Protein AF-A0A5R9CPU1-F1 (afdb_monomer_lite)

pLDDT: mean 74.85, std 15.4, range [32.94, 92.56]

Radius of gyration: 18.37 Å; chains: 1; bounding box: 45×43×44 Å

Foldseek 3Di:
DPPPVVLVLLVLLLLLLVQQQLQFQNLDPVSLVVSQVVCVLVVHHSVNNLVVCQCCACVHVNQFPWHWDQDVVPGIDTPGRPDRGGGDPNNVVSSVVSVVVVVVVVVVCVVPDDDDDDPQPLVVLLVLQLVCLVVDPDPVLNSLSVVQSSLLVSLSSDPDQDDPCSCVVCVVSCVVCVVSRVVSCVVSVVVSVCCVVDPDPDDD

Organism: NCBI:txid390842

Sequence (204 aa):
MGCSQLNSQNKKREFILSYLETQLNQVNLKTIRQLIEFGKNNDYSAPEILHELLKMDQKHEAILTVTLDVDFVDGVNLFNNHADRWLTPKGSKFLQALKVQESKSIHADLGQRTQHSSDTAYDGYLTQLIACKCKMQTETDKVTLQEFTIDLRHLLTDNKKLEEGALNKFEPFMERNYRDLSTPMTPILVELARRFLFKMTYDA

Secondary structure (DSSP, 8-state):
--HHHHHHHHHHHHHHHHHHHH-TT--SHHHHHHHHHHHHTTT--HHHHHHHHHHHSTTTT--BSS-EEEETTTEEEES----S-SB-HHHHHHHHHHHHHHHHHHHHHTT-----S---TTHHHHHHHHHGGGG-SSHHHHHHHHHHHHHHHHHHH--SPPPTTTTGGGHHHHHHHHHHHHHHHHHHHHHHHHHHHS------

Structure (mmCIF, N/CA/C/O backbone):
data_AF-A0A5R9CPU1-F1
#
_entry.id   AF-A0A5R9CPU1-F1
#
loop_
_atom_site.group_PDB
_atom_site.id
_atom_site.type_symbol
_atom_site.label_atom_id
_atom_site.label_alt_id
_atom_site.label_comp_id
_atom_site.label_asym_id
_atom_site.label_entity_id
_atom_site.label_seq_id
_atom_site.pdbx_PDB_ins_code
_atom_site.Cartn_x
_atom_site.Cartn_y
_atom_site.Cartn_z
_atom_site.occupancy
_atom_site.B_iso_or_equiv
_atom_site.auth_seq_id
_atom_site.auth_comp_id
_atom_site.auth_asym_id
_atom_site.auth_atom_id
_atom_site.pdbx_PDB_model_num
ATOM 1 N N . MET A 1 1 ? -19.108 8.339 -22.181 1.00 34.78 1 MET A N 1
ATOM 2 C CA . MET A 1 1 ? -18.896 7.223 -21.228 1.00 34.78 1 MET A CA 1
ATOM 3 C C . MET A 1 1 ? -17.408 6.995 -20.880 1.00 34.78 1 MET A C 1
ATOM 5 O O . MET A 1 1 ? -17.053 5.889 -20.513 1.00 34.78 1 MET A O 1
ATOM 9 N N . GLY A 1 2 ? -16.523 8.009 -20.945 1.00 32.94 2 GLY A N 1
ATOM 10 C CA . GLY A 1 2 ? -15.061 7.806 -20.828 1.00 32.94 2 GLY A CA 1
ATOM 11 C C . GLY A 1 2 ? -14.395 8.220 -19.504 1.00 32.94 2 GLY A C 1
ATOM 12 O O . GLY A 1 2 ? -13.227 7.912 -19.303 1.00 32.94 2 GLY A O 1
ATOM 13 N N . CYS A 1 3 ? -15.095 8.909 -18.595 1.00 33.84 3 CYS A N 1
ATOM 14 C CA . CYS A 1 3 ? -14.470 9.481 -17.389 1.00 33.84 3 CYS A CA 1
ATOM 15 C C . CYS A 1 3 ? -14.398 8.511 -16.195 1.00 33.84 3 CYS A C 1
ATOM 17 O O . CYS A 1 3 ? -13.462 8.585 -15.406 1.00 33.84 3 CYS A O 1
ATOM 19 N N . SER A 1 4 ? -15.345 7.578 -16.068 1.00 40.84 4 SER A N 1
ATOM 20 C CA . SER A 1 4 ? -15.421 6.633 -14.942 1.00 40.84 4 SER A CA 1
ATOM 21 C C . SER A 1 4 ? -14.382 5.508 -15.026 1.00 40.84 4 SER A C 1
ATOM 23 O O . SER A 1 4 ? -13.780 5.144 -14.018 1.00 40.84 4 SER A O 1
ATOM 25 N N . GLN A 1 5 ? -14.108 4.998 -16.230 1.00 44.44 5 GLN A N 1
ATOM 26 C CA . GLN A 1 5 ? -13.106 3.946 -16.451 1.00 44.44 5 GLN A CA 1
ATOM 27 C C . GLN A 1 5 ? -11.672 4.451 -16.250 1.00 44.44 5 GLN A C 1
ATOM 29 O O . GLN A 1 5 ? -10.853 3.744 -15.667 1.00 44.44 5 GLN A O 1
ATOM 34 N N . LEU A 1 6 ? -11.385 5.689 -16.671 1.00 53.16 6 LEU A N 1
ATOM 35 C CA . LEU A 1 6 ? -10.073 6.314 -16.483 1.00 53.16 6 LEU A CA 1
ATOM 36 C C . LEU A 1 6 ? -9.767 6.531 -14.992 1.00 53.16 6 LEU A C 1
ATOM 38 O O . LEU A 1 6 ? -8.644 6.316 -14.547 1.00 53.16 6 LEU A O 1
ATOM 42 N N . ASN A 1 7 ? -10.787 6.906 -14.211 1.00 60.47 7 ASN A N 1
ATOM 43 C CA . ASN A 1 7 ? -10.653 7.114 -12.771 1.00 60.47 7 ASN A CA 1
ATOM 44 C C . ASN A 1 7 ? -10.412 5.786 -12.028 1.00 60.47 7 ASN A C 1
ATOM 46 O O . ASN A 1 7 ? -9.517 5.693 -11.195 1.00 60.47 7 ASN A O 1
ATOM 50 N N . SER A 1 8 ? -11.138 4.723 -12.393 1.00 64.12 8 SER A N 1
ATOM 51 C CA . SER A 1 8 ? -10.938 3.379 -11.827 1.00 64.12 8 SER A CA 1
ATOM 52 C C . SER A 1 8 ? -9.555 2.792 -12.160 1.00 64.12 8 SER A C 1
ATOM 54 O O . SER A 1 8 ? -8.895 2.222 -11.291 1.00 64.12 8 SER A O 1
ATOM 56 N N . GLN A 1 9 ? -9.062 2.989 -13.389 1.00 74.75 9 GLN A N 1
ATOM 57 C CA . GLN A 1 9 ? -7.708 2.569 -13.775 1.00 74.75 9 GLN A CA 1
ATOM 58 C C . GLN A 1 9 ? -6.621 3.346 -13.026 1.00 74.75 9 GLN A C 1
ATOM 60 O O . GLN A 1 9 ? -5.658 2.745 -12.553 1.00 74.75 9 GLN A O 1
ATOM 65 N N . ASN A 1 10 ? -6.787 4.661 -12.870 1.00 79.75 10 ASN A N 1
ATOM 66 C CA . ASN A 1 10 ? -5.844 5.492 -12.127 1.00 79.75 10 ASN A CA 1
ATOM 67 C C . ASN A 1 10 ? -5.797 5.123 -10.641 1.00 79.75 10 ASN A C 1
ATOM 69 O O . ASN A 1 10 ? -4.701 4.977 -10.110 1.00 79.75 10 ASN A O 1
ATOM 73 N N . LYS A 1 11 ? -6.948 4.861 -10.005 1.00 77.12 11 LYS A N 1
ATOM 74 C CA . LYS A 1 11 ? -7.018 4.370 -8.617 1.00 77.12 11 LYS A CA 1
ATOM 75 C C . LYS A 1 11 ? -6.308 3.023 -8.439 1.00 77.12 11 LYS A C 1
ATOM 77 O O . LYS A 1 11 ? -5.559 2.835 -7.483 1.00 77.12 11 LYS A O 1
ATOM 82 N N . LYS A 1 12 ? -6.471 2.093 -9.387 1.00 84.12 12 LYS A N 1
ATOM 83 C CA . LYS A 1 12 ? -5.771 0.794 -9.376 1.00 84.12 12 LYS A CA 1
ATOM 84 C C . LYS A 1 12 ? -4.257 0.956 -9.535 1.00 84.12 12 LYS A C 1
ATOM 86 O O . LYS A 1 12 ? -3.489 0.343 -8.795 1.00 84.12 12 LYS A O 1
ATOM 91 N N . ARG A 1 13 ? -3.814 1.801 -10.471 1.00 87.94 13 ARG A N 1
ATOM 92 C CA . ARG A 1 13 ? -2.389 2.117 -10.662 1.00 87.94 13 ARG A CA 1
ATOM 93 C C . ARG A 1 13 ? -1.801 2.798 -9.432 1.00 87.94 13 ARG A C 1
ATOM 95 O O . ARG A 1 13 ? -0.714 2.434 -9.006 1.00 87.94 13 ARG A O 1
ATO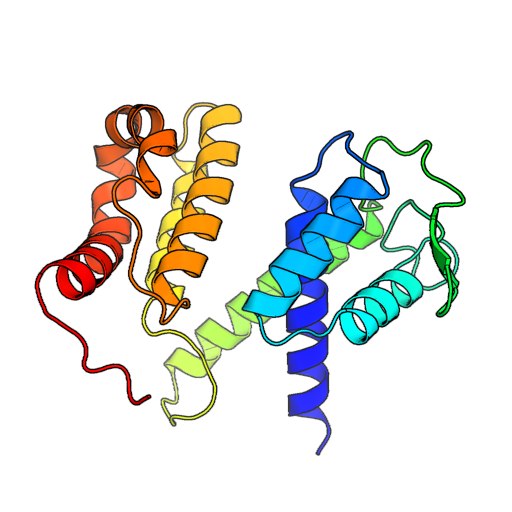M 102 N N . GLU A 1 14 ? -2.526 3.729 -8.827 1.00 82.31 14 GLU A N 1
ATOM 103 C CA . GLU A 1 14 ? -2.120 4.387 -7.589 1.00 82.31 14 GLU A CA 1
ATOM 104 C C . GLU A 1 14 ? -1.982 3.401 -6.426 1.00 82.31 14 GLU A C 1
ATOM 106 O O . GLU A 1 14 ? -0.978 3.451 -5.716 1.00 82.31 14 GLU A O 1
ATOM 111 N N . PHE A 1 15 ? -2.929 2.471 -6.269 1.00 85.06 15 PHE A N 1
ATOM 112 C CA . PHE A 1 15 ? -2.848 1.389 -5.286 1.00 85.06 15 PHE A CA 1
ATOM 113 C C . PHE A 1 15 ? -1.583 0.542 -5.485 1.00 85.06 15 PHE A C 1
ATOM 115 O O . PHE A 1 15 ? -0.781 0.400 -4.560 1.00 85.06 15 PHE A O 1
ATOM 122 N N . ILE A 1 16 ? -1.367 0.041 -6.707 1.00 86.69 16 ILE A N 1
ATOM 123 C CA . ILE A 1 16 ? -0.208 -0.794 -7.052 1.00 86.69 16 ILE A CA 1
ATOM 124 C C . ILE A 1 16 ? 1.097 -0.044 -6.772 1.00 86.69 16 ILE A C 1
ATOM 126 O O . ILE A 1 16 ? 1.976 -0.552 -6.078 1.00 86.69 16 ILE A O 1
ATOM 130 N N . LEU A 1 17 ? 1.228 1.176 -7.289 1.00 86.75 17 LEU A N 1
ATOM 131 C CA . LEU A 1 17 ? 2.458 1.952 -7.180 1.00 86.75 17 LEU A CA 1
ATOM 132 C C . LEU A 1 17 ? 2.717 2.424 -5.747 1.00 86.75 17 LEU A C 1
ATOM 134 O O . LEU A 1 17 ? 3.870 2.419 -5.325 1.00 86.75 17 LEU A O 1
ATOM 138 N N . SER A 1 18 ? 1.677 2.769 -4.981 1.00 80.19 18 SER A N 1
ATOM 139 C CA . SER A 1 18 ? 1.811 3.111 -3.560 1.00 80.19 18 SER A CA 1
ATOM 140 C C . SER A 1 18 ? 2.294 1.922 -2.746 1.00 80.19 18 SER A C 1
ATOM 142 O O . SER A 1 18 ? 3.182 2.086 -1.916 1.00 80.19 18 SER A O 1
ATOM 144 N N . TYR A 1 19 ? 1.764 0.724 -3.005 1.00 84.06 19 TYR A N 1
ATOM 145 C CA . TYR A 1 19 ? 2.244 -0.486 -2.348 1.00 84.06 19 TYR A CA 1
ATOM 146 C C . TYR A 1 19 ? 3.715 -0.741 -2.691 1.00 84.06 19 TYR A C 1
ATOM 148 O O . TYR A 1 19 ? 4.544 -0.856 -1.794 1.00 84.06 19 TYR A O 1
ATOM 156 N N . LEU A 1 20 ? 4.076 -0.741 -3.976 1.00 85.12 20 LEU A N 1
ATOM 157 C CA . LEU A 1 20 ? 5.448 -1.004 -4.419 1.00 85.12 20 LEU A CA 1
ATOM 158 C C . LEU A 1 20 ? 6.463 0.055 -3.948 1.00 85.12 20 LEU A C 1
ATOM 160 O O . LEU A 1 20 ? 7.622 -0.282 -3.706 1.00 85.12 20 LEU A O 1
ATOM 164 N N . GLU A 1 21 ? 6.042 1.312 -3.768 1.00 86.12 21 GLU A N 1
ATOM 165 C CA . GLU A 1 21 ? 6.866 2.388 -3.192 1.00 86.12 21 GLU A CA 1
ATOM 166 C C . GLU A 1 21 ? 7.339 2.060 -1.769 1.00 86.12 21 GLU A C 1
ATOM 168 O O . GLU A 1 21 ? 8.457 2.415 -1.400 1.00 86.12 21 GLU A O 1
ATOM 173 N N . THR A 1 22 ? 6.529 1.338 -0.987 1.00 77.12 22 THR A N 1
ATOM 174 C CA . THR A 1 22 ? 6.879 0.950 0.393 1.00 77.12 22 THR A CA 1
ATOM 175 C C . THR A 1 22 ? 7.880 -0.206 0.476 1.00 77.12 22 THR A C 1
ATOM 177 O O . THR A 1 22 ? 8.479 -0.430 1.525 1.00 77.12 22 THR A O 1
ATOM 180 N N . GLN A 1 23 ? 8.107 -0.938 -0.618 1.00 81.06 23 GLN A N 1
ATOM 181 C CA . GLN A 1 23 ? 8.855 -2.200 -0.619 1.00 81.06 23 GLN A CA 1
ATOM 182 C C . GLN A 1 23 ? 10.313 -1.986 -1.054 1.00 81.06 23 GLN A C 1
ATOM 184 O O . GLN A 1 23 ? 10.772 -2.500 -2.079 1.00 81.06 23 GLN A O 1
ATOM 189 N N . LEU A 1 24 ? 11.046 -1.187 -0.272 1.00 75.12 24 LEU A N 1
ATOM 190 C CA . LEU A 1 24 ? 12.456 -0.866 -0.522 1.00 75.12 24 LEU A CA 1
ATOM 191 C C . LEU A 1 24 ? 13.329 -2.126 -0.471 1.00 75.12 24 LEU A C 1
ATOM 193 O O . LEU A 1 24 ? 13.207 -2.936 0.446 1.00 75.12 24 LEU A O 1
ATOM 197 N N . ASN A 1 25 ? 14.235 -2.285 -1.438 1.00 76.56 25 ASN A N 1
ATOM 198 C CA . ASN A 1 25 ? 15.136 -3.436 -1.587 1.00 76.56 25 ASN A CA 1
ATOM 199 C C . ASN A 1 25 ? 14.433 -4.799 -1.735 1.00 76.56 25 ASN A C 1
ATOM 201 O O . ASN A 1 25 ? 15.086 -5.842 -1.700 1.00 76.56 25 ASN A O 1
ATOM 205 N N . GLN A 1 26 ? 13.111 -4.818 -1.918 1.00 80.19 26 GLN A N 1
ATOM 206 C CA . GLN A 1 26 ? 12.317 -6.037 -2.056 1.00 80.19 26 GLN A CA 1
ATOM 207 C C . GLN A 1 26 ? 11.743 -6.155 -3.468 1.00 80.19 26 GLN A C 1
ATOM 209 O O . GLN A 1 26 ? 10.544 -6.335 -3.666 1.00 80.19 26 GLN A O 1
ATOM 214 N N . VAL A 1 27 ? 12.608 -6.060 -4.478 1.00 85.38 27 VAL A N 1
ATOM 215 C CA . VAL A 1 27 ? 12.222 -6.246 -5.883 1.00 85.38 27 VAL A CA 1
ATOM 216 C C . VAL A 1 27 ? 12.234 -7.736 -6.221 1.00 85.38 27 VAL A C 1
ATOM 218 O O . VAL A 1 27 ? 13.191 -8.281 -6.766 1.00 85.38 27 VAL A O 1
ATOM 221 N N . ASN A 1 28 ? 11.183 -8.443 -5.807 1.00 85.62 28 ASN A N 1
ATOM 222 C CA . ASN A 1 28 ? 11.080 -9.891 -5.965 1.00 85.62 28 ASN A CA 1
ATOM 223 C C . ASN A 1 28 ? 9.627 -10.367 -6.149 1.00 85.62 28 ASN A C 1
ATOM 225 O O . ASN A 1 28 ? 8.661 -9.628 -5.966 1.00 85.62 28 ASN A O 1
ATOM 229 N N . LEU A 1 29 ? 9.472 -11.647 -6.496 1.00 83.88 29 LEU A N 1
ATOM 230 C CA . LEU A 1 29 ? 8.166 -12.261 -6.752 1.00 83.88 29 LEU A CA 1
ATOM 231 C C . LEU A 1 29 ? 7.269 -12.348 -5.514 1.00 83.88 29 LEU A C 1
ATOM 233 O O . LEU A 1 29 ? 6.045 -12.352 -5.647 1.00 83.88 29 LEU A O 1
ATOM 237 N N . LYS A 1 30 ? 7.848 -12.411 -4.310 1.00 84.12 30 LYS A N 1
ATOM 238 C CA . LYS A 1 30 ? 7.070 -12.471 -3.067 1.00 84.12 30 LYS A CA 1
ATOM 239 C C . LYS A 1 30 ? 6.254 -11.192 -2.892 1.00 84.12 30 LYS A C 1
ATOM 241 O O . LYS A 1 30 ? 5.074 -11.282 -2.571 1.00 84.12 30 LYS A O 1
ATOM 246 N N . THR A 1 31 ? 6.844 -10.041 -3.195 1.00 84.81 31 THR A N 1
ATOM 247 C CA . THR A 1 31 ? 6.163 -8.744 -3.142 1.00 84.81 31 THR A CA 1
ATOM 248 C C . THR A 1 31 ? 4.997 -8.657 -4.131 1.00 84.81 31 THR A C 1
ATOM 250 O O . THR A 1 31 ? 3.940 -8.147 -3.776 1.00 84.81 31 THR A O 1
ATOM 253 N N . ILE A 1 32 ? 5.122 -9.227 -5.337 1.00 86.31 32 ILE A N 1
ATOM 254 C CA . ILE A 1 32 ? 4.005 -9.287 -6.303 1.00 86.31 32 ILE A CA 1
ATOM 255 C C . ILE A 1 32 ? 2.879 -10.189 -5.791 1.00 86.31 32 ILE A C 1
ATOM 257 O O . ILE A 1 32 ? 1.709 -9.826 -5.879 1.00 86.31 32 ILE A O 1
ATOM 261 N N . ARG A 1 33 ? 3.212 -11.356 -5.226 1.00 83.06 33 ARG A N 1
ATOM 262 C CA . ARG A 1 33 ? 2.207 -12.259 -4.641 1.00 83.06 33 ARG A CA 1
ATOM 263 C C . ARG A 1 33 ? 1.456 -11.586 -3.497 1.00 83.06 33 ARG A C 1
ATOM 265 O O . ARG A 1 33 ? 0.236 -11.679 -3.436 1.00 83.06 33 ARG A O 1
ATOM 272 N N . GLN A 1 34 ? 2.172 -10.871 -2.633 1.00 82.94 34 GLN A N 1
ATOM 273 C CA . GLN A 1 34 ? 1.560 -10.095 -1.559 1.00 82.94 34 GLN A CA 1
ATOM 274 C C . GLN A 1 34 ? 0.663 -8.987 -2.116 1.00 82.94 34 GLN A C 1
ATOM 276 O O . GLN A 1 34 ? -0.481 -8.885 -1.691 1.00 82.94 34 GLN A O 1
ATOM 281 N N . LEU A 1 35 ? 1.120 -8.225 -3.114 1.00 84.12 35 LEU A N 1
ATOM 282 C CA . LEU A 1 35 ? 0.304 -7.215 -3.794 1.00 84.12 35 LEU A CA 1
ATOM 283 C C . LEU A 1 35 ? -1.001 -7.801 -4.361 1.00 84.12 35 LEU A C 1
ATOM 285 O O . LEU A 1 35 ? -2.048 -7.174 -4.234 1.00 84.12 35 LEU A O 1
ATOM 289 N N . ILE A 1 36 ? -0.962 -8.995 -4.958 1.00 82.69 36 ILE A N 1
ATOM 290 C CA . ILE A 1 36 ? -2.164 -9.683 -5.457 1.00 82.69 36 ILE A CA 1
ATOM 291 C C . ILE A 1 36 ? -3.114 -10.037 -4.311 1.00 82.69 36 ILE A C 1
ATOM 293 O O . ILE A 1 36 ? -4.315 -9.801 -4.429 1.00 82.69 36 ILE A O 1
ATOM 297 N N . GLU A 1 37 ? -2.598 -10.582 -3.206 1.00 78.56 37 GLU A N 1
ATOM 298 C CA . GLU A 1 37 ? -3.416 -10.866 -2.021 1.00 78.56 37 GLU A CA 1
ATOM 299 C C . GLU A 1 37 ? -4.050 -9.584 -1.458 1.00 78.56 37 GLU A C 1
ATOM 301 O O . GLU A 1 37 ? -5.247 -9.564 -1.186 1.00 78.56 37 GLU A O 1
ATOM 306 N N . PHE A 1 38 ? -3.298 -8.481 -1.381 1.00 71.69 38 PHE A N 1
ATOM 307 C CA . PHE A 1 38 ? -3.829 -7.175 -0.970 1.00 71.69 38 PHE A CA 1
ATOM 308 C C . PHE A 1 38 ? -4.839 -6.596 -1.970 1.00 71.69 38 PHE A C 1
ATOM 310 O O . PHE A 1 38 ? -5.775 -5.893 -1.587 1.00 71.69 38 PHE A O 1
ATOM 317 N N . GLY A 1 39 ? -4.666 -6.903 -3.251 1.00 68.88 39 GLY A N 1
ATOM 318 C CA . GLY A 1 39 ? -5.558 -6.519 -4.334 1.00 68.88 39 GLY A CA 1
ATOM 319 C C . GLY A 1 39 ? -6.972 -7.053 -4.190 1.00 68.88 39 GLY A C 1
ATOM 320 O O . GLY A 1 39 ? -7.929 -6.312 -4.413 1.00 68.88 39 GLY A O 1
ATOM 321 N N . LYS A 1 40 ? -7.103 -8.305 -3.735 1.00 71.81 40 LYS A N 1
ATOM 322 C CA . LYS A 1 40 ? -8.406 -8.941 -3.487 1.00 71.81 40 LYS A CA 1
ATOM 323 C C . LYS A 1 40 ? -9.256 -8.141 -2.498 1.00 71.81 40 LYS A C 1
ATOM 325 O O . LYS A 1 40 ? -10.469 -8.103 -2.642 1.00 71.81 40 LYS A O 1
ATOM 330 N N . ASN A 1 41 ? -8.619 -7.463 -1.541 1.00 66.19 41 ASN A N 1
ATOM 331 C CA . ASN A 1 41 ? -9.297 -6.632 -0.540 1.00 66.19 41 ASN A CA 1
ATOM 332 C C . ASN A 1 41 ? -9.772 -5.271 -1.088 1.00 66.19 41 ASN A C 1
ATOM 334 O O . ASN A 1 41 ? -10.421 -4.525 -0.365 1.00 66.19 41 ASN A O 1
ATOM 338 N N . ASN A 1 42 ? -9.416 -4.926 -2.329 1.00 63.31 42 ASN A N 1
ATOM 339 C CA . ASN A 1 42 ? -9.800 -3.689 -3.017 1.00 63.31 42 ASN A CA 1
ATOM 340 C C . ASN A 1 42 ? -10.610 -3.985 -4.297 1.00 63.31 42 ASN A C 1
ATOM 342 O O . ASN A 1 42 ? -10.593 -3.187 -5.232 1.00 63.31 42 ASN A O 1
ATOM 346 N N . ASP A 1 43 ? -11.254 -5.157 -4.367 1.00 76.44 43 ASP A N 1
ATOM 347 C CA . ASP A 1 43 ? -11.992 -5.650 -5.539 1.00 76.44 43 ASP A CA 1
ATOM 348 C C . ASP A 1 43 ? -11.156 -5.704 -6.833 1.00 76.44 43 ASP A C 1
ATOM 350 O O . ASP A 1 43 ? -11.682 -5.639 -7.945 1.00 76.44 43 ASP A O 1
ATOM 354 N N . TYR A 1 44 ? -9.833 -5.849 -6.706 1.00 79.06 44 TYR A N 1
ATOM 355 C CA . TYR A 1 44 ? -8.936 -6.041 -7.839 1.00 79.06 44 TYR A CA 1
ATOM 356 C C . TYR A 1 44 ? -8.565 -7.512 -7.969 1.00 79.06 44 TYR A C 1
ATOM 358 O O . TYR A 1 44 ? -7.925 -8.106 -7.098 1.00 79.06 44 TYR A O 1
ATOM 366 N N . SER A 1 45 ? -8.936 -8.107 -9.097 1.00 80.50 45 SER A N 1
ATOM 367 C CA . SER A 1 45 ? -8.561 -9.481 -9.398 1.00 80.50 45 SER A CA 1
ATOM 368 C C . SER A 1 45 ? -7.066 -9.589 -9.723 1.00 80.50 45 SER A C 1
ATOM 370 O O . SER A 1 45 ? -6.434 -8.652 -10.222 1.00 80.50 45 SER A O 1
ATOM 372 N N . ALA A 1 46 ? -6.484 -10.766 -9.474 1.00 81.44 46 ALA A N 1
ATOM 373 C CA . ALA A 1 46 ? -5.084 -11.027 -9.807 1.00 81.44 46 ALA A CA 1
ATOM 374 C C . ALA A 1 46 ? -4.757 -10.720 -11.285 1.00 81.44 46 ALA A C 1
ATOM 376 O O . ALA A 1 46 ? -3.775 -10.015 -11.522 1.00 81.44 46 ALA A O 1
ATOM 377 N N . PRO A 1 47 ? -5.574 -11.137 -12.279 1.00 84.00 47 PRO A N 1
ATOM 378 C CA . PRO A 1 47 ? -5.323 -10.802 -13.680 1.00 84.00 47 PRO A CA 1
ATOM 379 C C . PRO A 1 47 ? -5.292 -9.295 -13.944 1.00 84.00 47 PRO A C 1
ATOM 381 O O . PRO A 1 47 ? -4.468 -8.828 -14.722 1.00 84.00 47 PRO A O 1
ATOM 384 N N . GLU A 1 48 ? -6.144 -8.514 -13.278 1.00 83.88 48 GLU A N 1
ATOM 385 C CA . GLU A 1 48 ? -6.167 -7.060 -13.449 1.00 83.88 48 GLU A CA 1
ATOM 386 C C . GLU A 1 48 ? -4.919 -6.375 -12.893 1.00 83.88 48 GLU A C 1
ATOM 388 O O . GLU A 1 48 ? -4.415 -5.432 -13.503 1.00 83.88 48 GLU A O 1
ATOM 393 N N . ILE A 1 49 ? -4.417 -6.838 -11.747 1.00 86.69 49 ILE A N 1
ATOM 394 C CA . ILE A 1 49 ? -3.175 -6.321 -11.162 1.00 86.69 49 ILE A CA 1
ATOM 395 C C . ILE A 1 49 ? -1.991 -6.671 -12.050 1.00 86.69 49 ILE A C 1
ATOM 397 O O . ILE A 1 49 ? -1.170 -5.807 -12.345 1.00 86.69 49 ILE A O 1
ATOM 401 N N . LEU A 1 50 ? -1.919 -7.921 -12.506 1.00 88.06 50 LEU A N 1
ATOM 402 C CA . LEU A 1 50 ? -0.842 -8.379 -13.378 1.00 88.06 50 LEU A CA 1
ATOM 403 C C . LEU A 1 50 ? -0.841 -7.654 -14.721 1.00 88.06 50 LEU A C 1
ATOM 405 O O . LEU A 1 50 ? 0.222 -7.264 -15.199 1.00 88.06 50 LEU A O 1
ATOM 409 N N . HIS A 1 51 ? -2.022 -7.401 -15.285 1.00 88.25 51 HIS A N 1
ATOM 410 C CA . HIS A 1 51 ? -2.174 -6.618 -16.508 1.00 88.25 51 HIS A CA 1
ATOM 411 C C . HIS A 1 51 ? -1.631 -5.197 -16.358 1.00 88.25 51 HIS A C 1
ATOM 413 O O . HIS A 1 51 ? -0.892 -4.718 -17.217 1.00 88.25 51 HIS A O 1
ATOM 419 N N . GLU A 1 52 ? -1.955 -4.514 -15.257 1.00 89.69 52 GLU A N 1
ATOM 420 C CA . GLU A 1 52 ? -1.436 -3.164 -15.024 1.00 89.69 52 GLU A CA 1
ATOM 421 C C . GLU A 1 52 ? 0.059 -3.163 -14.685 1.00 89.69 52 GLU A C 1
ATOM 423 O O . GLU A 1 52 ? 0.780 -2.286 -15.155 1.00 89.69 52 GLU A O 1
ATOM 428 N N . LEU A 1 53 ? 0.561 -4.157 -13.948 1.00 90.25 53 LEU A N 1
ATOM 429 C CA . LEU A 1 53 ? 1.998 -4.311 -13.707 1.00 90.25 53 LEU A CA 1
ATOM 430 C C . LEU A 1 53 ? 2.775 -4.488 -15.018 1.00 90.25 53 LEU A C 1
ATOM 432 O O . LEU A 1 53 ? 3.788 -3.820 -15.204 1.00 90.25 53 LEU A O 1
ATOM 436 N N . LEU A 1 54 ? 2.281 -5.327 -15.935 1.00 89.00 54 LEU A N 1
ATOM 437 C CA . LEU A 1 54 ? 2.910 -5.562 -17.237 1.00 89.00 54 LEU A CA 1
ATOM 438 C C . LEU A 1 54 ? 2.956 -4.279 -18.077 1.00 89.00 54 LEU A C 1
ATOM 440 O O . LEU A 1 54 ? 4.007 -3.933 -18.606 1.00 89.00 54 LEU A O 1
ATOM 444 N N . LYS A 1 55 ? 1.858 -3.514 -18.133 1.00 90.75 55 LYS A N 1
ATOM 445 C CA . LYS A 1 55 ? 1.845 -2.203 -18.808 1.00 90.75 55 LYS A CA 1
ATOM 446 C C . LYS A 1 55 ? 2.827 -1.210 -18.191 1.00 90.75 55 LYS A C 1
ATOM 448 O O . LYS A 1 55 ? 3.422 -0.409 -18.904 1.00 90.75 55 LYS A O 1
ATOM 453 N N . MET A 1 56 ? 2.971 -1.226 -16.869 1.00 92.56 56 MET A N 1
ATOM 454 C CA . MET A 1 56 ? 3.837 -0.293 -16.149 1.00 92.56 56 MET A CA 1
ATOM 455 C C . MET A 1 56 ? 5.312 -0.710 -16.142 1.00 92.56 56 MET A C 1
ATOM 457 O O . MET A 1 56 ? 6.150 0.064 -15.677 1.00 92.56 56 MET A O 1
ATOM 461 N N . ASP A 1 57 ? 5.644 -1.897 -16.644 1.00 90.12 57 ASP A N 1
ATOM 462 C CA . ASP A 1 57 ? 6.993 -2.448 -16.613 1.00 90.12 57 ASP A CA 1
ATOM 463 C C . ASP A 1 57 ? 8.018 -1.605 -17.404 1.00 90.12 57 ASP A C 1
ATOM 465 O O . ASP A 1 57 ? 7.698 -0.610 -18.064 1.00 90.12 57 ASP A O 1
ATOM 469 N N . GLN A 1 58 ? 9.284 -2.004 -17.337 1.00 86.94 58 GLN A N 1
ATOM 470 C CA . GLN A 1 58 ? 10.379 -1.293 -17.983 1.00 86.94 58 GLN A CA 1
ATOM 471 C C . GLN A 1 58 ? 10.293 -1.283 -19.521 1.00 86.94 58 GLN A C 1
ATOM 473 O O . GLN A 1 58 ? 10.763 -0.326 -20.139 1.00 86.94 58 GLN A O 1
ATOM 478 N N . LYS A 1 59 ? 9.723 -2.322 -20.146 1.00 86.69 59 LYS A N 1
ATOM 479 C CA . LYS A 1 59 ? 9.614 -2.440 -21.610 1.00 86.69 59 LYS A CA 1
ATOM 480 C C . LYS A 1 59 ? 8.456 -1.625 -22.180 1.00 86.69 59 LYS A C 1
ATOM 482 O O . LYS A 1 59 ? 8.528 -1.219 -23.338 1.00 86.69 59 LYS A O 1
ATOM 487 N N . HIS A 1 60 ? 7.414 -1.396 -21.389 1.00 88.25 60 HIS A N 1
ATOM 488 C CA . HIS A 1 60 ? 6.195 -0.727 -21.827 1.00 88.25 60 HIS A CA 1
ATOM 489 C C . HIS A 1 60 ? 6.183 0.754 -21.416 1.00 88.25 60 HIS A C 1
ATOM 491 O O . HIS A 1 60 ? 6.673 1.612 -22.151 1.00 88.25 60 HIS A O 1
ATOM 497 N N . GLU A 1 61 ? 5.622 1.099 -20.253 1.00 90.50 61 GLU A N 1
ATOM 498 C CA . GLU A 1 61 ? 5.512 2.497 -19.814 1.00 90.50 61 GLU A CA 1
ATOM 499 C C . GLU A 1 61 ? 6.758 3.006 -19.066 1.00 90.50 61 GLU A C 1
ATOM 501 O O . GLU A 1 61 ? 6.873 4.213 -18.820 1.00 90.50 61 GLU A O 1
ATOM 506 N N . ALA A 1 62 ? 7.709 2.132 -18.726 1.00 90.44 62 ALA A N 1
ATOM 507 C CA . ALA A 1 62 ? 8.925 2.443 -17.970 1.00 90.44 62 ALA A CA 1
ATOM 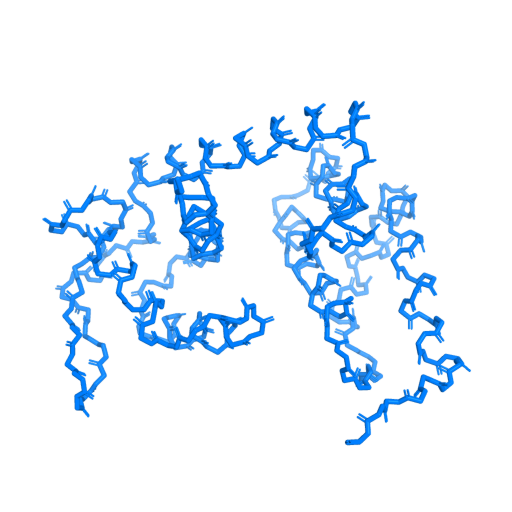508 C C . ALA A 1 62 ? 8.653 3.135 -16.619 1.00 90.44 62 ALA A C 1
ATOM 510 O O . ALA A 1 62 ? 9.405 4.011 -16.173 1.00 90.44 62 ALA A O 1
ATOM 511 N N . ILE A 1 63 ? 7.546 2.764 -15.974 1.00 92.31 63 ILE A N 1
ATOM 512 C CA . ILE A 1 63 ? 7.159 3.228 -14.635 1.00 92.31 63 ILE A CA 1
ATOM 513 C C . ILE A 1 63 ? 7.861 2.381 -13.572 1.00 92.31 63 ILE A C 1
ATOM 515 O O . ILE A 1 63 ? 8.336 2.920 -12.570 1.00 92.31 63 ILE A O 1
ATOM 519 N N . LEU A 1 64 ? 7.975 1.078 -13.815 1.00 92.12 64 LEU A N 1
ATOM 520 C CA . LEU A 1 64 ? 8.683 0.132 -12.969 1.00 92.12 64 LEU A CA 1
ATOM 521 C C . LEU A 1 64 ? 10.091 -0.137 -13.504 1.00 92.12 64 LEU A C 1
ATOM 523 O O . LEU A 1 64 ? 10.368 -0.027 -14.698 1.00 92.12 64 LEU A O 1
ATOM 527 N N . THR A 1 65 ? 10.995 -0.478 -12.595 1.00 89.94 65 THR A N 1
ATOM 528 C CA . THR A 1 65 ? 12.387 -0.844 -12.896 1.00 89.94 65 THR A CA 1
ATOM 529 C C . THR A 1 65 ? 12.520 -2.257 -13.453 1.00 89.94 65 THR A C 1
ATOM 531 O O . THR A 1 65 ? 13.541 -2.582 -14.054 1.00 89.94 65 THR A O 1
ATOM 534 N N . VAL A 1 66 ? 11.497 -3.088 -13.251 1.00 88.50 66 VAL A N 1
ATOM 535 C CA . VAL A 1 66 ? 11.485 -4.493 -13.644 1.00 88.50 66 VAL A CA 1
ATOM 536 C C . VAL A 1 66 ? 10.855 -4.695 -15.010 1.00 88.50 66 VAL A C 1
ATOM 538 O O . VAL A 1 66 ? 9.978 -3.943 -15.422 1.00 88.50 66 VAL A O 1
ATOM 541 N N . THR A 1 67 ? 11.260 -5.765 -15.685 1.00 88.00 67 THR A N 1
ATOM 542 C CA . THR A 1 67 ? 10.514 -6.334 -16.812 1.00 88.00 67 THR A CA 1
ATOM 543 C C . THR A 1 67 ? 9.750 -7.557 -16.327 1.00 88.00 67 THR A C 1
ATOM 545 O O . THR A 1 67 ? 10.335 -8.405 -15.642 1.00 88.00 67 THR A O 1
ATOM 548 N N . LEU A 1 68 ? 8.476 -7.646 -16.694 1.00 85.25 68 LEU A N 1
ATOM 549 C CA . LEU A 1 68 ? 7.579 -8.726 -16.291 1.00 85.25 68 LEU A CA 1
ATOM 550 C C . LEU A 1 68 ? 7.239 -9.605 -17.495 1.00 85.25 68 LEU A C 1
ATOM 552 O O . LEU A 1 68 ? 6.981 -9.094 -18.581 1.00 85.25 68 LEU A O 1
ATOM 556 N N . ASP A 1 69 ? 7.196 -10.915 -17.277 1.00 82.00 69 ASP A N 1
ATOM 557 C CA . ASP A 1 69 ? 6.507 -11.855 -18.166 1.00 82.00 69 ASP A CA 1
ATOM 558 C C . ASP A 1 69 ? 5.465 -12.592 -17.341 1.00 82.00 69 ASP A C 1
ATOM 560 O O . ASP A 1 69 ? 5.721 -12.996 -16.200 1.00 82.00 69 ASP A O 1
ATOM 564 N N . VAL A 1 70 ? 4.268 -12.694 -17.894 1.00 71.75 70 VAL A N 1
ATOM 565 C CA . VAL A 1 70 ? 3.111 -13.242 -17.200 1.00 71.75 70 VAL A CA 1
ATOM 566 C C . VAL A 1 70 ? 2.674 -14.457 -17.986 1.00 71.75 70 VAL A C 1
ATOM 568 O O . VAL A 1 70 ? 2.036 -14.321 -19.029 1.00 71.75 70 VAL A O 1
ATOM 571 N N . ASP A 1 71 ? 3.003 -15.636 -17.467 1.00 66.12 71 ASP A N 1
ATOM 572 C CA . ASP A 1 71 ? 2.500 -16.877 -18.027 1.00 66.12 71 ASP A CA 1
ATOM 573 C C . ASP A 1 71 ? 1.227 -17.263 -17.268 1.00 66.12 71 ASP A C 1
ATOM 575 O O . ASP A 1 71 ? 1.237 -17.454 -16.048 1.00 66.12 71 ASP A O 1
ATOM 579 N N . PHE A 1 72 ? 0.094 -17.335 -17.970 1.00 53.28 72 PHE A N 1
ATOM 580 C CA . PHE A 1 72 ? -1.209 -17.610 -17.345 1.00 53.28 72 PHE A CA 1
ATOM 581 C C . PHE A 1 72 ? -1.275 -19.007 -16.700 1.00 53.28 72 PHE A C 1
ATOM 583 O O . PHE A 1 72 ? -2.188 -19.269 -15.917 1.00 53.28 72 PHE A O 1
ATOM 590 N N . VAL A 1 73 ? -0.311 -19.881 -17.009 1.00 47.50 73 VAL A N 1
ATOM 591 C CA . VAL A 1 73 ? -0.209 -21.256 -16.502 1.00 47.50 73 VAL A CA 1
ATOM 592 C C . VAL A 1 73 ? 0.815 -21.389 -15.360 1.00 47.50 73 VAL A C 1
ATOM 594 O O . VAL A 1 73 ? 0.546 -22.122 -14.413 1.00 47.50 73 VAL A O 1
ATOM 597 N N . ASP A 1 74 ? 1.925 -20.637 -15.388 1.00 50.94 74 ASP A N 1
ATOM 598 C CA . ASP A 1 74 ? 3.074 -20.817 -14.472 1.00 50.94 74 ASP A CA 1
ATOM 599 C C . ASP A 1 74 ? 3.360 -19.623 -13.538 1.00 50.94 74 ASP A C 1
ATOM 601 O O . ASP A 1 74 ? 4.263 -19.662 -12.695 1.00 50.94 74 ASP A O 1
ATOM 6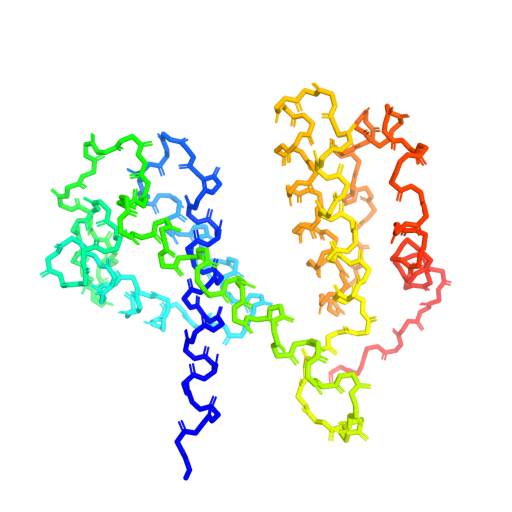05 N N . GLY A 1 75 ? 2.551 -18.566 -13.611 1.00 63.38 75 GLY A N 1
ATOM 606 C CA . GLY A 1 75 ? 2.696 -17.387 -12.767 1.00 63.38 75 GLY A CA 1
ATOM 607 C C . GLY A 1 75 ? 3.622 -16.327 -13.364 1.00 63.38 75 GLY A C 1
ATOM 608 O O . GLY A 1 75 ? 3.927 -16.306 -14.552 1.00 63.38 75 GLY A O 1
ATOM 609 N N . VAL A 1 76 ? 4.005 -15.360 -12.534 1.00 72.75 76 VAL A N 1
ATOM 610 C CA . VAL A 1 76 ? 4.751 -14.173 -12.978 1.00 72.75 76 VAL A CA 1
ATOM 611 C C . VAL A 1 76 ? 6.241 -14.412 -12.837 1.00 72.75 76 VAL A C 1
ATOM 613 O O . VAL A 1 76 ? 6.692 -14.836 -11.773 1.00 72.75 76 VAL A O 1
ATOM 616 N N . ASN A 1 77 ? 6.995 -14.061 -13.874 1.00 76.81 77 ASN A N 1
ATOM 617 C CA . ASN A 1 77 ? 8.449 -14.082 -13.889 1.00 76.81 77 ASN A CA 1
ATOM 618 C C . ASN A 1 77 ? 9.010 -12.655 -13.985 1.00 76.81 77 ASN A C 1
ATOM 620 O O . ASN A 1 77 ? 8.480 -11.792 -14.686 1.00 76.81 77 ASN A O 1
ATOM 624 N N . LEU A 1 78 ? 10.103 -12.406 -13.258 1.00 76.12 78 LEU A N 1
ATOM 625 C CA . LEU A 1 78 ? 10.831 -11.134 -13.260 1.00 76.12 78 LEU A CA 1
ATOM 626 C C . LEU A 1 78 ? 12.139 -11.298 -14.036 1.00 76.12 78 LEU A C 1
ATOM 628 O O . LEU A 1 78 ? 12.983 -12.098 -13.644 1.00 76.12 78 LEU A O 1
ATOM 632 N N . PHE A 1 79 ? 12.331 -10.510 -15.094 1.00 74.62 79 PHE A N 1
ATOM 633 C CA . PHE A 1 79 ? 13.500 -10.628 -15.986 1.00 74.62 79 PHE A CA 1
ATOM 634 C C . PHE A 1 79 ? 14.607 -9.638 -15.647 1.00 74.62 79 PHE A C 1
ATOM 636 O O . PHE A 1 79 ? 15.762 -9.865 -15.988 1.00 74.62 79 PHE A O 1
ATOM 643 N N . ASN A 1 80 ? 14.264 -8.537 -14.978 1.00 67.31 80 ASN A N 1
ATOM 644 C CA . ASN A 1 80 ? 15.228 -7.539 -14.534 1.00 67.31 80 ASN A CA 1
ATOM 645 C C . ASN A 1 80 ? 14.942 -7.144 -13.083 1.00 67.31 80 ASN A C 1
ATOM 647 O O . ASN A 1 80 ? 14.248 -6.167 -12.833 1.00 67.31 80 ASN A O 1
ATOM 651 N N . ASN A 1 81 ? 15.421 -7.934 -12.122 1.00 70.12 81 ASN A N 1
ATOM 652 C CA . ASN A 1 81 ? 15.184 -7.724 -10.688 1.00 70.12 81 ASN A CA 1
ATOM 653 C C . ASN A 1 81 ? 16.404 -7.168 -9.935 1.00 70.12 81 ASN A C 1
ATOM 655 O O . ASN A 1 81 ? 16.366 -7.069 -8.714 1.00 70.12 81 ASN A O 1
ATOM 659 N N . HIS A 1 82 ? 17.477 -6.785 -10.632 1.00 74.44 82 HIS A N 1
ATOM 660 C CA . HIS A 1 82 ? 18.684 -6.224 -10.007 1.00 74.44 82 HIS A CA 1
ATOM 661 C C . HIS A 1 82 ? 18.487 -4.800 -9.457 1.00 74.44 82 HIS A C 1
ATOM 663 O O . HIS A 1 82 ? 19.436 -4.180 -8.980 1.00 74.44 82 HIS A O 1
ATOM 669 N N . ALA A 1 83 ? 17.268 -4.269 -9.544 1.00 79.62 83 ALA A N 1
ATOM 670 C CA . ALA A 1 83 ? 16.913 -2.975 -9.002 1.00 79.62 83 ALA A CA 1
ATOM 671 C C . ALA A 1 83 ? 16.728 -3.040 -7.479 1.00 79.62 83 ALA A C 1
ATOM 673 O O . ALA A 1 83 ? 16.143 -3.969 -6.931 1.00 79.62 83 ALA A O 1
ATOM 674 N N . ASP A 1 84 ? 17.177 -1.990 -6.805 1.00 81.88 84 ASP A N 1
ATOM 675 C CA . ASP A 1 84 ? 16.987 -1.743 -5.374 1.00 81.88 84 ASP A CA 1
ATOM 676 C C . ASP A 1 84 ? 15.586 -1.197 -5.041 1.00 81.88 84 ASP A C 1
ATOM 678 O O . ASP A 1 84 ? 15.155 -1.168 -3.889 1.00 81.88 84 ASP A O 1
ATOM 682 N N . ARG A 1 85 ? 14.846 -0.769 -6.063 1.00 87.25 85 ARG A N 1
ATOM 683 C CA . ARG A 1 85 ? 13.533 -0.134 -5.942 1.00 87.25 85 ARG A CA 1
ATOM 684 C C . ARG A 1 85 ? 12.614 -0.558 -7.074 1.00 87.25 85 ARG A C 1
ATOM 686 O O . ARG A 1 85 ? 13.073 -0.796 -8.188 1.00 87.25 85 ARG A O 1
ATOM 693 N N . TRP A 1 86 ? 11.312 -0.566 -6.811 1.00 89.56 86 TRP A N 1
ATOM 694 C CA . TRP A 1 86 ? 10.296 -0.895 -7.812 1.00 89.56 86 TRP A CA 1
ATOM 695 C C . TRP A 1 86 ? 10.050 0.214 -8.830 1.00 89.56 86 TRP A C 1
ATOM 697 O O . TRP A 1 86 ? 9.843 -0.072 -10.003 1.00 89.56 86 TRP A O 1
ATOM 707 N N . LEU A 1 87 ? 10.054 1.474 -8.393 1.00 91.19 87 LEU A N 1
ATOM 708 C CA . LEU A 1 87 ? 9.693 2.615 -9.234 1.00 91.19 87 LEU A CA 1
ATOM 709 C C . LEU A 1 87 ? 10.920 3.236 -9.894 1.00 91.19 87 LEU A C 1
ATOM 711 O O . LEU A 1 87 ? 11.930 3.509 -9.243 1.00 91.19 87 LEU A O 1
ATOM 715 N N . THR A 1 88 ? 10.809 3.547 -11.182 1.00 90.94 88 THR A N 1
ATOM 716 C CA . THR A 1 88 ? 11.752 4.453 -11.845 1.00 90.94 88 THR A CA 1
ATOM 717 C C . THR A 1 88 ? 11.507 5.895 -11.375 1.00 90.94 88 THR A C 1
ATOM 719 O O . THR A 1 88 ? 10.437 6.206 -10.844 1.00 90.94 88 THR A O 1
ATOM 722 N N . PRO A 1 89 ? 12.427 6.845 -11.640 1.00 89.62 89 PRO A N 1
ATOM 723 C CA . PRO A 1 89 ? 12.155 8.266 -11.404 1.00 89.62 89 PRO A CA 1
ATOM 724 C C . PRO A 1 89 ? 10.890 8.772 -12.118 1.00 89.62 89 PRO A C 1
ATOM 726 O O . PRO A 1 89 ? 10.219 9.682 -11.629 1.00 89.62 89 PRO A O 1
ATOM 729 N N . LYS A 1 90 ? 10.548 8.177 -13.269 1.00 90.75 90 LYS A N 1
ATOM 730 C CA . LYS A 1 90 ? 9.299 8.448 -13.989 1.00 90.75 90 LYS A CA 1
ATOM 731 C C . LYS A 1 90 ? 8.099 7.907 -13.211 1.00 90.75 90 LYS A C 1
ATOM 733 O O . LYS A 1 90 ? 7.128 8.638 -13.041 1.00 90.75 90 LYS A O 1
ATOM 738 N N . GLY A 1 91 ? 8.186 6.679 -12.701 1.00 87.19 91 GLY A N 1
ATOM 739 C CA . GLY A 1 91 ? 7.134 6.068 -11.894 1.00 87.19 91 GLY A CA 1
ATOM 740 C C . GLY A 1 91 ? 6.837 6.830 -10.606 1.00 87.19 91 GLY A C 1
ATOM 741 O O . GLY A 1 91 ? 5.674 7.091 -10.317 1.00 87.19 91 GLY A O 1
ATOM 742 N N . SER A 1 92 ? 7.861 7.291 -9.883 1.00 84.88 92 SER A N 1
ATOM 743 C CA . SER A 1 92 ? 7.661 8.113 -8.679 1.00 84.88 92 SER A CA 1
ATOM 744 C C . SER A 1 92 ? 6.959 9.440 -8.989 1.00 84.88 92 SER A C 1
ATOM 746 O O . SER A 1 92 ? 6.051 9.845 -8.266 1.00 84.88 92 SER A O 1
ATOM 748 N N . LYS A 1 93 ? 7.324 10.110 -10.093 1.00 87.69 93 LYS A N 1
ATOM 749 C CA . LYS A 1 93 ? 6.631 11.333 -10.541 1.00 87.69 93 LYS A CA 1
ATOM 750 C C . LYS A 1 93 ? 5.187 11.055 -10.950 1.00 87.69 93 LYS A C 1
ATOM 752 O O . LYS A 1 93 ? 4.306 11.852 -10.646 1.00 87.69 93 LYS A O 1
ATOM 757 N N . PHE A 1 94 ? 4.948 9.935 -11.628 1.00 87.06 94 PHE A N 1
ATOM 758 C CA . PHE A 1 94 ? 3.608 9.519 -12.026 1.00 87.06 94 PHE A CA 1
ATOM 759 C C . PHE A 1 94 ? 2.725 9.242 -10.805 1.00 87.06 94 PHE A C 1
ATOM 761 O O . PHE A 1 94 ? 1.622 9.771 -10.722 1.00 87.06 94 PHE A O 1
ATOM 768 N N . LEU A 1 95 ? 3.244 8.526 -9.806 1.00 83.44 95 LEU A N 1
ATOM 769 C CA . LEU A 1 95 ? 2.551 8.290 -8.542 1.00 83.44 95 LEU A CA 1
ATOM 770 C C . LEU A 1 95 ? 2.227 9.595 -7.801 1.00 83.44 95 LEU A C 1
ATOM 772 O O . LEU A 1 95 ? 1.116 9.763 -7.306 1.00 83.44 95 LEU A O 1
ATOM 776 N N . GLN A 1 96 ? 3.162 10.548 -7.755 1.00 77.50 96 GLN A N 1
ATOM 777 C CA . GLN A 1 96 ? 2.886 11.869 -7.179 1.00 77.50 96 GLN A CA 1
ATOM 778 C C . GLN A 1 96 ? 1.786 12.615 -7.943 1.00 77.50 96 GLN A C 1
ATOM 780 O O . GLN A 1 96 ? 0.940 13.254 -7.322 1.00 77.50 96 GLN A O 1
ATOM 785 N N . ALA A 1 97 ? 1.769 12.527 -9.275 1.00 79.31 97 ALA A N 1
ATOM 786 C CA . ALA A 1 97 ? 0.726 13.143 -10.087 1.00 79.31 97 ALA A CA 1
ATOM 787 C C . ALA A 1 97 ? -0.655 12.519 -9.823 1.00 79.31 97 ALA A C 1
ATOM 789 O O . ALA A 1 97 ? -1.627 13.266 -9.711 1.00 79.31 97 ALA A O 1
ATOM 790 N N . LEU A 1 98 ? -0.728 11.192 -9.661 1.00 77.19 98 LEU A N 1
ATOM 791 C CA . LEU A 1 98 ? -1.960 10.487 -9.291 1.00 77.19 98 LEU A CA 1
ATOM 792 C C . LEU A 1 98 ? -2.477 10.942 -7.920 1.00 77.19 98 LEU A C 1
ATOM 794 O O . LEU A 1 98 ? -3.594 11.450 -7.843 1.00 77.19 98 LEU A O 1
ATOM 798 N N . LYS A 1 99 ? -1.615 10.940 -6.894 1.00 73.19 99 LYS A N 1
ATOM 799 C CA . LYS A 1 99 ? -1.941 11.420 -5.537 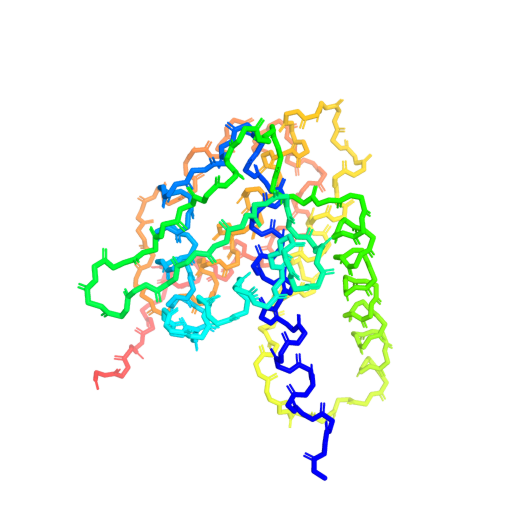1.00 73.19 99 LYS A CA 1
ATOM 800 C C . LYS A 1 99 ? -2.457 12.865 -5.536 1.00 73.19 99 LYS A C 1
ATOM 802 O O . LYS A 1 99 ? -3.410 13.209 -4.838 1.00 73.19 99 LYS A O 1
ATOM 807 N N . VAL A 1 100 ? -1.844 13.747 -6.334 1.00 71.25 100 VAL A N 1
ATOM 808 C CA . VAL A 1 100 ? -2.279 15.151 -6.472 1.00 71.25 100 VAL A CA 1
ATOM 809 C C . VAL A 1 100 ? -3.613 15.260 -7.208 1.00 71.25 100 VAL A C 1
ATOM 811 O O . VAL A 1 100 ? -4.429 16.117 -6.868 1.00 71.25 100 VAL A O 1
ATOM 814 N N . GLN A 1 101 ? -3.846 14.431 -8.224 1.00 68.31 101 GLN A N 1
ATOM 815 C CA . GLN A 1 101 ? -5.111 14.404 -8.949 1.00 68.31 101 GLN A CA 1
ATOM 816 C C . GLN A 1 101 ? -6.250 13.905 -8.055 1.00 68.31 101 GLN A C 1
ATOM 818 O O . GLN A 1 101 ? -7.301 14.542 -8.039 1.00 68.31 101 GLN A O 1
ATOM 823 N N . GLU A 1 102 ? -6.013 12.861 -7.259 1.00 60.34 102 GLU A N 1
ATOM 824 C CA . GLU A 1 102 ? -6.961 12.362 -6.260 1.00 60.34 102 GLU A CA 1
ATOM 825 C C . GLU A 1 102 ? -7.286 13.448 -5.221 1.00 60.34 102 GLU A C 1
ATOM 827 O O . GLU A 1 102 ? -8.451 13.773 -4.978 1.00 60.34 102 GLU A O 1
ATOM 832 N N . SER A 1 103 ? -6.253 14.127 -4.712 1.00 55.19 103 SER A N 1
ATOM 833 C CA . SER A 1 103 ? -6.409 15.265 -3.796 1.00 55.19 103 SER A CA 1
ATOM 834 C C . SER A 1 103 ? -7.271 16.382 -4.404 1.00 55.19 103 SER A C 1
ATOM 836 O O . SER A 1 103 ? -8.139 16.947 -3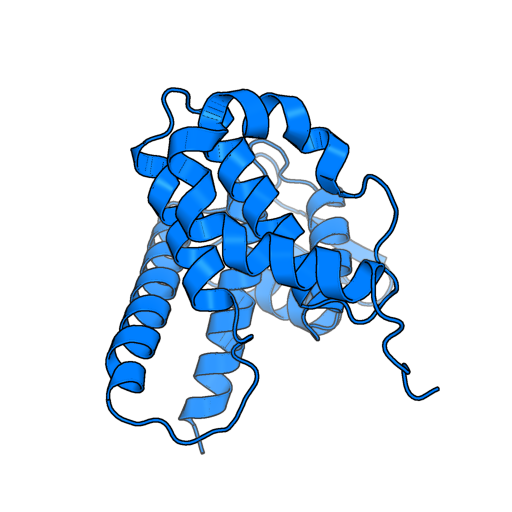.739 1.00 55.19 103 SER A O 1
ATOM 838 N N . LYS A 1 104 ? -7.069 16.707 -5.688 1.00 54.41 104 LYS A N 1
ATOM 839 C CA . LYS A 1 104 ? -7.852 17.733 -6.395 1.00 54.41 104 LYS A CA 1
ATOM 840 C C . LYS A 1 104 ? -9.299 17.307 -6.640 1.00 54.41 104 LYS A C 1
ATOM 842 O O . LYS A 1 104 ? -10.172 18.164 -6.539 1.00 54.41 104 LYS A O 1
ATOM 847 N N . SER A 1 105 ? -9.567 16.030 -6.928 1.00 55.06 105 SER A N 1
ATOM 848 C CA . SER A 1 105 ? -10.947 15.534 -7.021 1.00 55.06 105 SER A CA 1
ATOM 849 C C . SER A 1 105 ? -11.669 15.629 -5.682 1.00 55.06 105 SER A C 1
ATOM 851 O O . SER A 1 105 ? -12.784 16.132 -5.652 1.00 55.06 105 SER A O 1
ATOM 853 N N . ILE A 1 106 ? -11.002 15.290 -4.574 1.00 45.72 106 ILE A N 1
ATOM 854 C CA . ILE A 1 106 ? -11.568 15.409 -3.221 1.00 45.72 106 ILE A CA 1
ATOM 855 C C . ILE A 1 106 ? -11.909 16.876 -2.896 1.00 45.72 106 ILE A C 1
ATOM 857 O O . ILE A 1 106 ? -12.965 17.169 -2.336 1.00 45.72 106 ILE A O 1
ATOM 861 N N . HIS A 1 107 ? -11.050 17.823 -3.289 1.00 42.19 107 HIS A N 1
ATOM 862 C CA . HIS A 1 107 ? -11.301 19.255 -3.089 1.00 42.19 107 HIS A CA 1
ATOM 863 C C . HIS A 1 107 ? -12.387 19.846 -4.003 1.00 42.19 107 HIS A C 1
ATOM 865 O O . HIS A 1 107 ? -13.028 20.818 -3.608 1.00 42.19 107 HIS A O 1
ATOM 871 N N . ALA A 1 108 ? -12.616 19.278 -5.190 1.00 40.53 108 ALA A N 1
ATOM 872 C CA . ALA A 1 108 ? -13.694 19.692 -6.089 1.00 40.53 108 ALA A CA 1
ATOM 873 C C . ALA A 1 108 ? -15.063 19.114 -5.671 1.00 40.53 108 ALA A C 1
ATOM 875 O O . ALA A 1 108 ? -16.070 19.817 -5.760 1.00 40.53 108 ALA A O 1
ATOM 876 N N . ASP A 1 109 ? -15.099 17.883 -5.148 1.00 38.66 109 ASP A N 1
ATOM 877 C CA . ASP A 1 109 ? -16.331 17.208 -4.696 1.00 38.66 109 ASP A CA 1
ATOM 878 C C . ASP A 1 109 ? -16.886 17.757 -3.367 1.00 38.66 109 ASP A C 1
ATOM 880 O O . ASP A 1 109 ? -18.071 17.620 -3.057 1.00 38.66 109 ASP A O 1
ATOM 884 N N . LEU A 1 110 ? -16.066 18.482 -2.597 1.00 40.44 110 LEU A N 1
ATOM 885 C CA . LEU A 1 110 ? -16.509 19.218 -1.404 1.00 40.44 110 LEU A CA 1
ATOM 886 C C . LEU A 1 110 ? -17.569 20.301 -1.712 1.00 40.44 110 LEU A C 1
ATOM 888 O O . LEU A 1 110 ? -18.245 20.759 -0.790 1.00 40.44 110 LEU A O 1
ATOM 892 N N . GLY A 1 111 ? -17.745 20.693 -2.982 1.00 36.78 111 GLY A N 1
ATOM 893 C CA . GLY A 1 111 ? -18.771 21.643 -3.427 1.00 36.78 111 GLY A CA 1
ATOM 894 C C . GLY A 1 111 ? -20.100 21.023 -3.878 1.00 36.78 111 GLY A C 1
ATOM 895 O O . GLY A 1 111 ? -21.097 21.740 -3.947 1.00 36.78 111 GLY A O 1
ATOM 896 N N . GLN A 1 112 ? -20.159 19.721 -4.175 1.00 35.53 112 GLN A N 1
ATOM 897 C CA . GLN A 1 112 ? -21.366 19.075 -4.706 1.00 35.53 112 GLN A CA 1
ATOM 898 C C . GLN A 1 112 ? -21.491 17.640 -4.191 1.00 35.53 112 GLN A C 1
ATOM 900 O O . GLN A 1 112 ? -21.208 16.671 -4.881 1.00 35.53 112 GLN A O 1
ATOM 905 N N . ARG A 1 113 ? -22.014 17.494 -2.967 1.00 36.50 113 ARG A N 1
ATOM 906 C CA . ARG A 1 113 ? -22.499 16.200 -2.474 1.00 36.50 113 ARG A CA 1
ATOM 907 C C . ARG A 1 113 ? -23.681 15.725 -3.320 1.00 36.50 113 ARG A C 1
ATOM 909 O O . ARG A 1 113 ? -24.830 16.053 -3.032 1.00 36.50 113 ARG A O 1
ATOM 916 N N . THR A 1 114 ? -23.405 14.862 -4.285 1.00 33.03 114 THR A N 1
ATOM 917 C CA . THR A 1 114 ? -24.351 13.831 -4.714 1.00 33.03 114 THR A CA 1
ATOM 918 C C . THR A 1 114 ? -23.703 12.474 -4.520 1.00 33.03 114 THR A C 1
ATOM 920 O O . THR A 1 114 ? -22.686 12.159 -5.126 1.00 33.03 114 THR A O 1
ATOM 923 N N . GLN A 1 115 ? -24.304 11.695 -3.620 1.00 45.81 115 GLN A N 1
ATOM 924 C CA . GLN A 1 115 ? -23.989 10.299 -3.347 1.00 45.81 115 GLN A CA 1
ATOM 925 C C . GLN A 1 115 ? -23.861 9.519 -4.661 1.00 45.81 115 GLN A C 1
ATOM 927 O O . GLN A 1 115 ? -24.854 9.434 -5.375 1.00 45.81 115 GLN A O 1
ATOM 932 N N . HIS A 1 116 ? -22.703 8.908 -4.930 1.00 35.34 116 HIS A N 1
ATOM 933 C CA . HIS A 1 116 ? -22.554 7.520 -5.400 1.00 35.34 116 HIS A CA 1
ATOM 934 C C . HIS A 1 116 ? -21.067 7.156 -5.600 1.00 35.34 116 HIS A C 1
ATOM 936 O O . HIS A 1 116 ? -20.294 7.929 -6.153 1.00 35.34 116 HIS A O 1
ATOM 942 N N . SER A 1 117 ? -20.727 5.921 -5.211 1.00 35.03 117 SER A N 1
ATOM 943 C CA . SER A 1 117 ? -19.442 5.200 -5.322 1.00 35.03 117 SER A CA 1
ATOM 944 C C . SER A 1 117 ? -18.382 5.433 -4.226 1.00 35.03 117 SER A C 1
ATOM 946 O O . SER A 1 117 ? -17.582 6.354 -4.279 1.00 35.03 117 SER A O 1
ATOM 948 N N . SER A 1 118 ? -18.410 4.534 -3.233 1.00 40.81 118 SER A N 1
ATOM 949 C CA . SER A 1 118 ? -17.272 3.966 -2.481 1.00 40.81 118 SER A CA 1
ATOM 950 C C . SER A 1 118 ? -16.159 4.872 -1.926 1.00 40.81 118 SER A C 1
ATOM 952 O O . SER A 1 118 ? -15.057 4.374 -1.712 1.00 40.81 118 SER A O 1
ATOM 954 N N . ASP A 1 119 ? -16.410 6.146 -1.643 1.00 44.62 119 ASP A N 1
ATOM 955 C CA . ASP A 1 119 ? -15.607 6.868 -0.651 1.00 44.62 119 ASP A CA 1
ATOM 956 C C . ASP A 1 119 ? -16.040 6.371 0.728 1.00 44.62 119 ASP A C 1
ATOM 958 O O . ASP A 1 119 ? -17.200 6.536 1.131 1.00 44.62 119 ASP A O 1
ATOM 962 N N . THR A 1 120 ? -15.142 5.713 1.461 1.00 56.56 120 THR A N 1
ATOM 963 C CA . THR A 1 120 ? -15.469 5.371 2.843 1.00 56.56 120 THR A CA 1
ATOM 964 C C . THR A 1 120 ? -15.561 6.669 3.633 1.00 56.56 120 THR A C 1
ATOM 966 O O . THR A 1 120 ? -14.754 7.581 3.457 1.00 56.56 120 THR A O 1
ATOM 969 N N . ALA A 1 121 ? -16.528 6.777 4.548 1.00 64.56 121 ALA A N 1
ATOM 970 C CA . ALA A 1 121 ? -16.725 7.978 5.372 1.00 64.56 121 ALA A CA 1
ATOM 971 C C . ALA A 1 121 ? -15.472 8.400 6.182 1.00 64.56 121 ALA A C 1
ATOM 973 O O . ALA A 1 121 ? -15.452 9.475 6.781 1.00 64.56 121 ALA A O 1
ATOM 974 N N . TYR A 1 122 ? -14.433 7.559 6.191 1.00 70.06 122 TYR A N 1
ATOM 975 C CA . TYR A 1 122 ? -13.209 7.699 6.960 1.00 70.06 122 TYR A CA 1
ATOM 976 C C . TYR A 1 122 ? -11.973 8.066 6.129 1.00 70.06 122 TYR A C 1
ATOM 978 O O . TYR A 1 122 ? -10.942 8.383 6.723 1.00 70.06 122 TYR A O 1
ATOM 986 N N . ASP A 1 123 ? -12.056 8.114 4.794 1.00 69.00 123 ASP A N 1
ATOM 987 C CA . ASP A 1 123 ? -10.906 8.465 3.944 1.00 69.00 123 ASP A CA 1
ATOM 988 C C . ASP A 1 123 ? -10.369 9.874 4.235 1.00 69.00 123 ASP A C 1
ATOM 990 O O . ASP A 1 123 ? -9.158 10.099 4.248 1.00 69.00 123 ASP A O 1
ATOM 994 N N . GLY A 1 124 ? -11.247 10.813 4.600 1.00 72.38 124 GLY A N 1
ATOM 995 C CA . GLY A 1 124 ? -10.835 12.142 5.057 1.00 72.38 124 GLY A CA 1
ATOM 996 C C . GLY A 1 124 ? -10.003 12.113 6.347 1.00 72.38 124 GLY A C 1
ATOM 997 O O . GLY A 1 124 ? -9.057 12.889 6.483 1.00 72.38 124 GLY A O 1
ATOM 998 N N . TYR A 1 125 ? -10.310 11.205 7.278 1.00 77.25 125 TYR A N 1
ATOM 999 C CA . TYR A 1 125 ? -9.557 11.051 8.526 1.00 77.25 125 TYR A CA 1
ATOM 1000 C C . TYR A 1 125 ? -8.232 10.316 8.303 1.00 77.25 125 TYR A C 1
ATOM 1002 O O . TYR A 1 125 ? -7.214 10.725 8.857 1.00 77.25 125 TYR A O 1
ATOM 1010 N N . LEU A 1 126 ? -8.207 9.305 7.430 1.00 80.25 126 LEU A N 1
ATOM 1011 C CA . LEU A 1 126 ? -6.979 8.603 7.037 1.00 80.25 126 LEU A CA 1
ATOM 1012 C C . LEU A 1 126 ? -5.989 9.549 6.338 1.00 80.25 126 LEU A C 1
ATOM 1014 O O . LEU A 1 126 ? -4.797 9.542 6.647 1.00 80.25 126 LEU A O 1
ATOM 1018 N N . THR A 1 127 ? -6.480 10.433 5.467 1.00 76.56 127 THR A N 1
ATOM 1019 C CA . THR A 1 127 ? -5.655 11.468 4.825 1.00 76.56 127 THR A CA 1
ATOM 1020 C C . THR A 1 127 ? -5.080 12.457 5.841 1.00 76.56 127 THR A C 1
ATOM 1022 O O . THR A 1 127 ? -3.899 12.802 5.767 1.00 76.56 127 THR A O 1
ATOM 1025 N N . GLN A 1 128 ? -5.869 12.885 6.834 1.00 76.81 128 GLN A N 1
ATOM 1026 C CA . GLN A 1 128 ? -5.366 13.731 7.925 1.00 76.81 128 GLN A CA 1
ATOM 1027 C C . GLN A 1 128 ? -4.318 13.006 8.781 1.00 76.81 128 GLN A C 1
ATOM 1029 O O . GLN A 1 128 ? -3.355 13.631 9.226 1.00 76.81 128 GLN A O 1
ATOM 1034 N N . LEU A 1 129 ? -4.471 11.693 8.973 1.00 83.38 129 LEU A N 1
ATOM 1035 C CA . LEU A 1 129 ? -3.513 10.865 9.698 1.00 83.38 129 LEU A CA 1
ATOM 1036 C C . LEU A 1 129 ? -2.167 10.801 8.963 1.00 83.38 129 LEU A C 1
ATOM 1038 O O . LEU A 1 129 ? -1.129 11.084 9.555 1.00 83.38 129 LEU A O 1
ATOM 1042 N N . ILE A 1 130 ? -2.179 10.531 7.653 1.00 80.69 130 ILE A N 1
ATOM 1043 C CA . ILE A 1 130 ? -0.972 10.546 6.810 1.00 80.69 130 ILE A CA 1
ATOM 1044 C C . ILE A 1 130 ? -0.323 11.932 6.777 1.00 80.69 130 ILE A C 1
ATOM 1046 O O . ILE A 1 130 ? 0.904 12.031 6.770 1.00 80.69 130 ILE A O 1
ATOM 1050 N N . ALA A 1 131 ? -1.104 13.015 6.806 1.00 77.94 131 ALA A N 1
ATOM 1051 C CA . ALA A 1 131 ? -0.560 14.373 6.842 1.00 77.94 131 ALA A CA 1
ATOM 1052 C C . ALA A 1 131 ? 0.273 14.653 8.113 1.00 77.94 131 ALA A C 1
ATOM 1054 O O . ALA A 1 131 ? 1.181 15.491 8.083 1.00 77.94 131 ALA A O 1
ATOM 1055 N N . CYS A 1 132 ? 0.062 13.905 9.205 1.00 80.88 132 CYS A N 1
ATOM 1056 C CA . CYS A 1 132 ? 0.919 13.973 10.392 1.00 80.88 132 CYS A CA 1
ATOM 1057 C C . CYS A 1 132 ? 2.344 13.447 10.152 1.00 80.88 132 CYS A C 1
ATOM 1059 O O . CYS A 1 132 ? 3.204 13.651 11.007 1.00 80.88 132 CYS A O 1
ATOM 1061 N N . LYS A 1 133 ? 2.656 12.877 8.978 1.00 76.94 133 LYS A N 1
ATOM 1062 C CA . LYS A 1 133 ? 4.019 12.480 8.579 1.00 76.94 133 LYS A CA 1
ATOM 1063 C C . LYS A 1 133 ? 5.029 13.622 8.714 1.00 76.94 133 LYS A C 1
ATOM 1065 O O . LYS A 1 133 ? 6.174 13.384 9.085 1.00 76.94 133 LYS A O 1
ATOM 1070 N N . CYS A 1 134 ? 4.609 14.866 8.477 1.00 75.12 134 CYS A N 1
ATOM 1071 C CA . CYS A 1 134 ? 5.460 16.050 8.639 1.00 75.12 134 CYS A CA 1
ATOM 1072 C C . CYS A 1 134 ? 5.798 16.377 10.105 1.00 75.12 134 CYS A C 1
ATOM 1074 O O . CYS A 1 134 ? 6.717 17.151 10.351 1.00 75.12 134 CYS A O 1
ATOM 1076 N N . LYS A 1 135 ? 5.062 15.808 11.066 1.00 80.44 135 LYS A N 1
ATOM 1077 C CA . LYS A 1 135 ? 5.269 15.988 12.511 1.00 80.44 135 LYS A CA 1
ATOM 1078 C C . LYS A 1 135 ? 6.095 14.861 13.140 1.00 80.44 135 LYS A C 1
ATOM 1080 O O . LYS A 1 135 ? 6.545 15.000 14.271 1.00 80.44 135 LYS A O 1
ATOM 1085 N N . MET A 1 136 ? 6.306 13.761 12.415 1.00 83.38 136 MET A N 1
ATOM 1086 C CA . MET A 1 136 ? 7.092 12.620 12.884 1.00 83.38 136 MET A CA 1
ATOM 1087 C C . MET A 1 136 ? 8.585 12.970 12.927 1.00 83.38 136 MET A C 1
ATOM 1089 O O . MET A 1 136 ? 9.141 13.473 11.947 1.00 83.38 136 MET A O 1
ATOM 1093 N N . GLN A 1 137 ? 9.237 12.673 14.053 1.00 79.19 137 GLN A N 1
ATOM 1094 C CA . GLN A 1 137 ? 10.639 13.039 14.289 1.00 79.19 137 GLN A CA 1
ATOM 1095 C C . GLN A 1 137 ? 11.631 12.140 13.544 1.00 79.19 137 GLN A C 1
ATOM 1097 O O . GLN A 1 137 ? 12.695 12.608 13.143 1.00 79.19 137 GLN A O 1
ATOM 1102 N N . THR A 1 138 ? 11.296 10.862 13.343 1.00 80.81 138 THR A N 1
ATOM 1103 C CA . THR A 1 138 ? 12.190 9.885 12.707 1.00 80.81 138 THR A CA 1
ATOM 1104 C C . THR A 1 138 ? 11.638 9.395 11.369 1.00 80.81 138 THR A C 1
ATOM 1106 O O . THR A 1 138 ? 10.425 9.333 11.167 1.00 80.81 138 THR A O 1
ATOM 1109 N N . GLU A 1 139 ? 12.518 9.018 10.436 1.00 75.12 139 GLU A N 1
ATOM 1110 C CA . GLU A 1 139 ? 12.091 8.369 9.184 1.00 75.12 139 GLU A CA 1
ATOM 1111 C C . GLU A 1 139 ? 11.392 7.030 9.450 1.00 75.12 139 GLU A C 1
ATOM 1113 O O . GLU A 1 139 ? 10.435 6.686 8.761 1.00 75.12 139 GLU A O 1
ATOM 1118 N N . THR A 1 140 ? 11.787 6.318 10.507 1.00 80.19 140 THR A N 1
ATOM 1119 C CA . THR A 1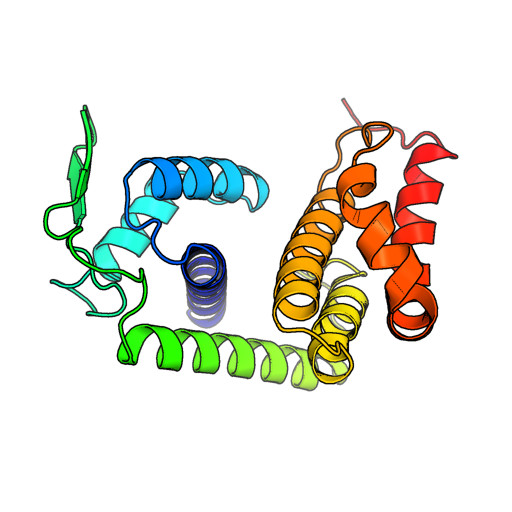 140 ? 11.098 5.106 10.958 1.00 80.19 140 THR A CA 1
ATOM 1120 C C . THR A 1 140 ? 9.649 5.401 11.342 1.00 80.19 140 THR A C 1
ATOM 1122 O O . THR A 1 140 ? 8.755 4.727 10.850 1.00 80.19 140 THR A O 1
ATOM 1125 N N . ASP A 1 141 ? 9.387 6.448 12.132 1.00 80.81 141 ASP A N 1
ATOM 1126 C CA . ASP A 1 141 ? 8.019 6.861 12.491 1.00 80.81 141 ASP A CA 1
ATOM 1127 C C . ASP A 1 141 ? 7.188 7.239 11.263 1.00 80.81 141 ASP A C 1
ATOM 1129 O O . ASP A 1 141 ? 5.996 6.949 11.191 1.00 80.81 141 ASP A O 1
ATOM 1133 N N . LYS A 1 142 ? 7.814 7.872 10.267 1.00 79.94 142 LYS A N 1
ATOM 1134 C CA . LYS A 1 142 ? 7.151 8.224 9.008 1.00 79.94 142 LYS A CA 1
ATOM 1135 C C . LYS A 1 142 ? 6.724 6.991 8.216 1.00 79.94 142 LYS A C 1
ATOM 1137 O O . LYS A 1 142 ? 5.657 7.028 7.607 1.00 79.94 142 LYS A O 1
ATOM 1142 N N . VAL A 1 143 ? 7.541 5.938 8.210 1.00 77.56 143 VAL A N 1
ATOM 1143 C CA . VAL A 1 143 ? 7.212 4.652 7.577 1.00 77.56 143 VAL A CA 1
ATOM 1144 C C . VAL A 1 143 ? 6.148 3.919 8.394 1.00 77.56 143 VAL A C 1
ATOM 1146 O O . VAL A 1 143 ? 5.129 3.521 7.834 1.00 77.56 143 VAL A O 1
ATOM 1149 N N . THR A 1 144 ? 6.301 3.840 9.719 1.00 83.25 144 THR A N 1
ATOM 1150 C CA . THR A 1 144 ? 5.313 3.205 10.603 1.00 83.25 144 THR A CA 1
ATOM 1151 C C . THR A 1 144 ? 3.948 3.889 10.529 1.00 83.25 144 THR A C 1
ATOM 1153 O O . THR A 1 144 ? 2.934 3.203 10.523 1.00 83.25 144 THR A O 1
ATOM 1156 N N . LEU A 1 145 ? 3.887 5.216 10.375 1.00 85.25 145 LEU A N 1
ATOM 1157 C CA . LEU A 1 145 ? 2.631 5.939 10.152 1.00 85.25 145 LEU A CA 1
ATOM 1158 C C . LEU A 1 145 ? 1.941 5.531 8.842 1.00 85.25 145 LEU A C 1
ATOM 1160 O O . LEU A 1 145 ? 0.713 5.445 8.785 1.00 85.25 145 LEU A O 1
ATOM 1164 N N . GLN A 1 146 ? 2.715 5.294 7.780 1.00 80.56 146 GLN A N 1
ATOM 1165 C CA . GLN A 1 146 ? 2.170 4.846 6.498 1.00 80.56 146 GLN A CA 1
ATOM 1166 C C . GLN A 1 146 ? 1.611 3.429 6.612 1.00 80.56 146 GLN A C 1
ATOM 1168 O O . GLN A 1 146 ? 0.468 3.204 6.221 1.00 80.56 146 GLN A O 1
ATOM 1173 N N . GLU A 1 147 ? 2.374 2.510 7.205 1.00 82.50 147 GLU A N 1
ATOM 1174 C CA . GLU A 1 147 ? 1.923 1.140 7.481 1.00 82.50 147 GLU A CA 1
ATOM 1175 C C . GLU A 1 147 ? 0.675 1.127 8.371 1.00 82.50 147 GLU A C 1
ATOM 1177 O O . GLU A 1 147 ? -0.303 0.449 8.067 1.00 82.50 147 GLU A O 1
ATOM 1182 N N . PHE A 1 148 ? 0.662 1.949 9.421 1.00 89.19 148 PHE A N 1
ATOM 1183 C CA . PHE A 1 148 ? -0.475 2.084 10.325 1.00 89.19 148 PHE A CA 1
ATOM 1184 C C . PHE A 1 148 ? -1.732 2.581 9.608 1.00 89.19 148 PHE A C 1
ATOM 1186 O O . PHE A 1 148 ? -2.815 2.040 9.811 1.00 89.19 148 PHE A O 1
ATOM 1193 N N . THR A 1 149 ? -1.607 3.579 8.731 1.00 83.75 149 THR A N 1
ATOM 1194 C CA . THR A 1 149 ? -2.769 4.115 8.004 1.00 83.75 149 THR A CA 1
ATOM 1195 C C . THR A 1 149 ? -3.327 3.109 6.996 1.00 83.75 149 THR A C 1
ATOM 1197 O O . THR A 1 149 ? -4.541 3.046 6.804 1.00 83.75 149 THR A O 1
ATOM 1200 N N . ILE A 1 150 ? -2.461 2.306 6.372 1.00 80.81 150 ILE A N 1
ATOM 1201 C CA . ILE A 1 150 ? -2.870 1.214 5.480 1.00 80.81 150 ILE A CA 1
ATOM 1202 C C . ILE A 1 150 ? -3.672 0.172 6.266 1.00 80.81 150 ILE A C 1
ATOM 1204 O O . ILE A 1 150 ? -4.777 -0.183 5.856 1.00 80.81 150 ILE A O 1
ATOM 1208 N N . ASP A 1 151 ? -3.173 -0.249 7.427 1.00 82.06 151 ASP A N 1
ATOM 1209 C CA . ASP A 1 151 ? -3.868 -1.221 8.274 1.00 82.06 151 ASP A CA 1
ATOM 1210 C C . ASP A 1 151 ? -5.200 -0.674 8.805 1.00 82.06 151 ASP A C 1
ATOM 1212 O O . ASP A 1 151 ? -6.206 -1.379 8.788 1.00 82.06 151 ASP A O 1
ATOM 1216 N N . LEU A 1 152 ? -5.260 0.602 9.199 1.00 87.31 152 LEU A N 1
ATOM 1217 C CA . LEU A 1 152 ? -6.519 1.241 9.587 1.00 87.31 152 LEU A CA 1
ATOM 1218 C C . LEU A 1 152 ? -7.527 1.276 8.438 1.00 87.31 152 LEU A C 1
ATOM 1220 O O . LEU A 1 152 ? -8.701 0.983 8.655 1.00 87.31 152 LEU A O 1
ATOM 1224 N N . ARG A 1 153 ? -7.083 1.603 7.219 1.00 83.44 153 ARG A N 1
ATOM 1225 C CA . ARG A 1 153 ? -7.945 1.557 6.034 1.00 83.44 153 ARG A CA 1
ATOM 1226 C C . ARG A 1 153 ? -8.511 0.155 5.843 1.00 83.44 153 ARG A C 1
ATOM 1228 O O . ARG A 1 153 ? -9.718 0.027 5.680 1.00 83.44 153 ARG A O 1
ATOM 1235 N N . HIS A 1 154 ? -7.667 -0.872 5.941 1.00 78.44 154 HIS A N 1
ATOM 1236 C CA . HIS A 1 154 ? -8.096 -2.265 5.840 1.00 78.44 154 HIS A CA 1
ATOM 1237 C C . HIS A 1 154 ? -9.132 -2.641 6.902 1.00 78.44 154 HIS A C 1
ATOM 1239 O O . HIS A 1 154 ? -10.159 -3.216 6.563 1.00 78.44 154 HIS A O 1
ATOM 1245 N N . LEU A 1 155 ? -8.918 -2.279 8.167 1.00 83.12 155 LEU A N 1
ATOM 1246 C CA . LEU A 1 155 ? -9.870 -2.588 9.241 1.00 83.12 155 LEU A CA 1
ATOM 1247 C C . LEU A 1 155 ? -11.210 -1.854 9.090 1.00 83.12 155 LEU A C 1
ATOM 1249 O O . LEU A 1 155 ? -12.240 -2.331 9.563 1.00 83.12 155 LEU A O 1
ATOM 1253 N N . LEU A 1 156 ? -11.206 -0.684 8.450 1.00 79.88 156 LEU A N 1
ATOM 1254 C CA . LEU A 1 156 ? -12.413 0.096 8.190 1.00 79.88 156 LEU A CA 1
ATOM 1255 C C . LEU A 1 156 ? -13.192 -0.412 6.971 1.00 79.88 156 LEU A C 1
ATOM 1257 O O . LEU A 1 156 ? -14.423 -0.329 6.977 1.00 79.88 156 LEU A O 1
ATOM 1261 N N . THR A 1 157 ? -12.509 -0.929 5.948 1.00 75.19 157 THR A N 1
ATOM 1262 C CA . THR A 1 157 ? -13.141 -1.467 4.733 1.00 75.19 157 THR A CA 1
ATOM 1263 C C . THR A 1 157 ? -13.538 -2.933 4.863 1.00 75.19 157 THR A C 1
ATOM 1265 O O . THR A 1 157 ? -14.482 -3.356 4.200 1.00 75.19 157 THR A O 1
ATOM 1268 N N . ASP A 1 158 ? -12.856 -3.708 5.708 1.00 68.38 158 ASP A N 1
ATOM 1269 C CA . ASP A 1 158 ? -13.193 -5.111 5.925 1.00 68.38 158 ASP A CA 1
ATOM 1270 C C . ASP A 1 158 ? -14.497 -5.232 6.733 1.00 68.38 158 ASP A C 1
ATOM 1272 O O . ASP A 1 158 ? -14.641 -4.686 7.831 1.00 68.38 158 ASP A O 1
ATOM 1276 N N . ASN A 1 159 ? -15.459 -5.960 6.166 1.00 62.97 159 ASN A N 1
ATOM 1277 C CA . ASN A 1 159 ? -16.716 -6.323 6.819 1.00 62.97 159 ASN A CA 1
ATOM 1278 C C . ASN A 1 159 ? -16.573 -7.599 7.666 1.00 62.97 159 ASN A C 1
ATOM 1280 O O . ASN A 1 159 ? -17.557 -8.110 8.190 1.00 62.97 159 ASN A O 1
ATOM 1284 N N . LYS A 1 160 ? -15.373 -8.165 7.802 1.00 65.44 160 LYS A N 1
ATOM 1285 C CA . LYS A 1 160 ? -15.129 -9.279 8.719 1.00 65.44 160 LYS A CA 1
ATOM 1286 C C . LYS A 1 160 ? -15.048 -8.797 10.164 1.00 65.44 160 LYS A C 1
ATOM 1288 O O . LYS A 1 160 ? -14.814 -7.629 10.474 1.00 65.44 160 LYS A O 1
ATOM 1293 N N . LYS A 1 161 ? -15.245 -9.741 11.083 1.00 67.50 161 LYS A N 1
ATOM 1294 C CA . LYS A 1 161 ? -15.068 -9.507 12.516 1.00 67.50 161 LYS A CA 1
ATOM 1295 C C . LYS A 1 161 ? -13.614 -9.092 12.776 1.00 67.50 161 LYS A C 1
ATOM 1297 O O . LYS A 1 161 ? -12.710 -9.854 12.452 1.00 67.50 161 LYS A O 1
ATOM 1302 N N . LEU A 1 162 ? -13.414 -7.919 13.379 1.00 71.88 162 LEU A N 1
ATOM 1303 C CA . LEU A 1 162 ? -12.091 -7.469 13.812 1.00 71.88 162 LEU A CA 1
ATOM 1304 C C . LEU A 1 162 ? -11.463 -8.491 14.767 1.00 71.88 162 LEU A C 1
ATOM 1306 O O . LEU A 1 162 ? -12.096 -8.907 15.743 1.00 71.88 162 LEU A O 1
ATOM 1310 N N . GLU A 1 163 ? -10.218 -8.864 14.489 1.00 76.31 163 GLU A N 1
ATOM 1311 C CA . GLU A 1 163 ? -9.415 -9.700 15.377 1.00 76.31 163 GLU A CA 1
ATOM 1312 C C . GLU A 1 163 ? -8.876 -8.871 16.550 1.00 76.31 163 GLU A C 1
ATOM 1314 O O . GLU A 1 163 ? -8.431 -7.730 16.391 1.00 76.31 163 GLU A O 1
ATOM 1319 N N . GLU A 1 164 ? -8.923 -9.450 17.750 1.00 78.00 164 GLU A N 1
ATOM 1320 C CA . GLU A 1 164 ? -8.338 -8.835 18.936 1.00 78.00 164 GLU A CA 1
ATOM 1321 C C . GLU A 1 164 ? -6.822 -8.696 18.750 1.00 78.00 164 GLU A C 1
ATOM 1323 O O . GLU A 1 164 ? -6.139 -9.631 18.337 1.00 78.00 164 GLU A O 1
ATOM 1328 N N . GLY A 1 165 ? -6.294 -7.505 19.029 1.00 80.31 165 GLY A N 1
ATOM 1329 C CA . GLY A 1 165 ? -4.871 -7.217 18.876 1.00 80.31 165 GLY A CA 1
ATOM 1330 C C . GLY A 1 165 ? -4.402 -6.912 17.448 1.00 80.31 165 GLY A C 1
ATOM 1331 O O . GLY A 1 165 ? -3.195 -6.793 17.239 1.00 80.31 165 GLY A O 1
ATOM 1332 N N . ALA A 1 166 ? -5.309 -6.704 16.482 1.00 80.19 166 ALA A N 1
ATOM 1333 C CA . ALA A 1 166 ? -4.965 -6.380 15.087 1.00 80.19 166 ALA A CA 1
ATOM 1334 C C . ALA A 1 166 ? -4.023 -5.166 14.921 1.00 80.19 166 ALA A C 1
ATOM 1336 O O . ALA A 1 166 ? -3.300 -5.067 13.931 1.00 80.19 166 ALA A O 1
ATOM 1337 N N . LEU A 1 167 ? -4.001 -4.252 15.898 1.00 87.38 167 LEU A N 1
ATOM 1338 C CA . LEU A 1 167 ? -3.151 -3.058 15.900 1.00 87.38 167 LEU A CA 1
ATOM 1339 C C . LEU A 1 167 ? -2.024 -3.093 16.948 1.00 87.38 167 LEU A C 1
ATOM 1341 O O . LEU A 1 167 ? -1.264 -2.131 17.029 1.00 87.38 167 LEU A O 1
ATOM 1345 N N . ASN A 1 168 ? -1.855 -4.183 17.712 1.00 87.31 168 ASN A N 1
ATOM 1346 C CA . ASN A 1 168 ? -0.881 -4.250 18.818 1.00 87.31 168 ASN A CA 1
ATOM 1347 C C . ASN A 1 168 ? 0.558 -3.994 18.361 1.00 87.31 168 ASN A C 1
ATOM 1349 O O . ASN A 1 168 ? 1.350 -3.401 19.085 1.00 87.31 168 ASN A O 1
ATOM 1353 N N . LYS A 1 169 ? 0.899 -4.368 17.122 1.00 87.44 169 LYS A N 1
ATOM 1354 C CA . LYS A 1 169 ? 2.231 -4.105 16.554 1.00 87.44 169 LYS A CA 1
ATOM 1355 C C . LYS A 1 169 ? 2.579 -2.611 16.461 1.00 87.44 169 LYS A C 1
ATOM 1357 O O . LYS A 1 169 ? 3.754 -2.273 16.356 1.00 87.44 169 LYS A O 1
ATOM 1362 N N . PHE A 1 170 ? 1.582 -1.725 16.509 1.00 90.81 170 PHE A N 1
ATOM 1363 C CA . PHE A 1 170 ? 1.764 -0.276 16.464 1.00 90.81 170 PHE A CA 1
ATOM 1364 C C . PHE A 1 170 ? 1.727 0.390 17.842 1.00 90.81 170 PHE A C 1
ATOM 1366 O O . PHE A 1 170 ? 1.927 1.598 17.911 1.00 90.81 170 PHE A O 1
ATOM 1373 N N . GLU A 1 171 ? 1.506 -0.349 18.931 1.00 90.19 171 GLU A N 1
ATOM 1374 C CA . GLU A 1 171 ? 1.395 0.212 20.285 1.00 90.19 171 GLU A CA 1
ATOM 1375 C C . GLU A 1 171 ? 2.587 1.121 20.658 1.00 90.19 171 GLU A C 1
ATOM 1377 O O . GLU A 1 171 ? 2.345 2.289 20.972 1.00 90.19 171 GLU A O 1
ATOM 1382 N N . PRO A 1 172 ? 3.865 0.720 20.476 1.00 88.25 172 PRO A N 1
ATOM 1383 C CA . PRO A 1 172 ? 4.998 1.587 20.818 1.00 88.25 172 PRO A CA 1
ATOM 1384 C C . PRO A 1 172 ? 5.064 2.870 19.975 1.00 88.25 172 PRO A C 1
ATOM 1386 O O . PRO A 1 172 ? 5.520 3.919 20.431 1.00 88.25 172 PRO A O 1
ATOM 1389 N N . PHE A 1 173 ? 4.625 2.791 18.717 1.00 90.75 173 PHE A N 1
ATOM 1390 C CA . PHE A 1 173 ? 4.542 3.943 17.822 1.00 90.75 173 PHE A CA 1
ATOM 1391 C C . PHE A 1 173 ? 3.413 4.886 18.244 1.00 90.75 173 PHE A C 1
ATOM 1393 O O . PHE A 1 173 ? 3.592 6.107 18.255 1.00 90.75 173 PHE A O 1
ATOM 1400 N N . MET A 1 174 ? 2.272 4.315 18.622 1.00 88.94 174 MET A N 1
ATOM 1401 C CA . MET A 1 174 ? 1.094 5.052 19.039 1.00 88.94 174 MET A CA 1
ATOM 1402 C C . MET A 1 174 ? 1.305 5.771 20.361 1.00 88.94 174 MET A C 1
ATOM 1404 O O . MET A 1 174 ? 0.956 6.944 20.448 1.00 88.94 174 MET A O 1
ATOM 1408 N N . GLU A 1 175 ? 1.924 5.129 21.350 1.00 89.25 175 GLU A N 1
ATOM 1409 C CA . GLU A 1 175 ? 2.260 5.768 22.625 1.00 89.25 175 GLU A CA 1
ATOM 1410 C C . GLU A 1 175 ? 3.193 6.966 22.426 1.00 89.25 175 GLU A C 1
ATOM 1412 O O . GLU A 1 175 ? 2.950 8.051 22.958 1.00 89.25 175 GLU A O 1
ATOM 1417 N N . ARG A 1 176 ? 4.228 6.804 21.592 1.00 86.62 176 ARG A N 1
ATOM 1418 C CA . ARG A 1 176 ? 5.210 7.861 21.317 1.00 86.62 176 ARG A CA 1
ATOM 1419 C C . ARG A 1 176 ? 4.608 9.063 20.585 1.00 86.62 176 ARG A C 1
ATOM 1421 O O . ARG A 1 176 ? 4.996 10.195 20.860 1.00 86.62 176 ARG A O 1
ATOM 1428 N N . ASN A 1 177 ? 3.673 8.829 19.663 1.00 87.38 177 ASN A N 1
ATOM 1429 C CA . ASN A 1 177 ? 3.139 9.857 18.762 1.00 87.38 177 ASN A CA 1
ATOM 1430 C C . ASN A 1 177 ? 1.679 10.246 19.069 1.00 87.38 177 ASN A C 1
ATOM 1432 O O . ASN A 1 177 ? 1.049 10.978 18.299 1.00 87.38 177 ASN A O 1
ATOM 1436 N N . TYR A 1 178 ? 1.129 9.796 20.203 1.00 86.19 178 TYR A N 1
ATOM 1437 C CA . TYR A 1 178 ? -0.292 9.929 20.544 1.00 86.19 178 TYR A CA 1
ATOM 1438 C C . TYR A 1 178 ? -0.806 11.368 20.444 1.00 86.19 178 TYR A C 1
ATOM 1440 O O . TYR A 1 178 ? -1.894 11.619 19.929 1.00 86.19 178 TYR A O 1
ATOM 1448 N N . ARG A 1 179 ? -0.012 12.345 20.893 1.00 85.69 179 ARG A N 1
ATOM 1449 C CA . ARG A 1 179 ? -0.411 13.758 20.888 1.00 85.69 179 ARG A CA 1
ATOM 1450 C C . ARG A 1 179 ? -0.695 14.281 19.479 1.00 85.69 179 ARG A C 1
ATOM 1452 O O . ARG A 1 179 ? -1.646 15.036 19.299 1.00 85.69 179 ARG A O 1
ATOM 1459 N N . ASP A 1 180 ? 0.101 13.871 18.498 1.00 82.69 180 ASP A N 1
ATOM 1460 C CA . ASP A 1 180 ? -0.013 14.344 17.117 1.00 82.69 180 ASP A CA 1
ATOM 1461 C C . ASP A 1 180 ? -1.020 13.535 16.294 1.00 82.69 180 ASP A C 1
ATOM 1463 O O . ASP A 1 180 ? -1.570 14.049 15.318 1.00 82.69 180 ASP A O 1
ATOM 1467 N N . LEU A 1 181 ? -1.278 12.287 16.694 1.00 85.25 181 LEU A N 1
ATOM 1468 C CA . LEU A 1 181 ? -2.157 11.361 15.979 1.00 85.25 181 LEU A CA 1
ATOM 1469 C C . LEU A 1 181 ? -3.573 11.285 16.560 1.00 85.25 181 LEU A C 1
ATOM 1471 O O . LEU A 1 181 ? -4.506 10.997 15.821 1.00 85.25 181 LEU A O 1
ATOM 1475 N N . SER A 1 182 ? -3.766 11.569 17.850 1.00 81.25 182 SER A N 1
ATOM 1476 C CA . SER A 1 182 ? -5.044 11.378 18.560 1.00 81.25 182 SER A CA 1
ATOM 1477 C C . SER A 1 182 ? -6.229 12.051 17.871 1.00 81.25 182 SER A C 1
ATOM 1479 O O . SER A 1 182 ? -7.253 11.405 17.659 1.00 81.25 182 SER A O 1
ATOM 1481 N N . THR A 1 183 ? -6.096 13.312 17.459 1.00 76.50 183 THR A N 1
ATOM 1482 C CA . THR A 1 183 ? -7.182 14.068 16.815 1.00 76.50 183 THR A CA 1
ATOM 1483 C C . THR A 1 183 ? -7.677 13.422 15.513 1.00 76.50 183 THR A C 1
ATOM 1485 O O . THR A 1 183 ? -8.860 13.088 15.448 1.00 76.50 183 THR A O 1
ATOM 1488 N N . PRO A 1 184 ? -6.833 13.193 14.485 1.00 77.38 184 PRO A N 1
ATOM 1489 C CA . PRO A 1 184 ? -7.288 12.528 13.261 1.00 77.38 184 PRO A CA 1
ATOM 1490 C C . PRO A 1 184 ? -7.635 11.046 13.464 1.00 77.38 184 PRO A C 1
ATOM 1492 O O . PRO A 1 184 ? -8.437 10.498 12.713 1.00 77.38 184 PRO A O 1
ATOM 1495 N N . MET A 1 185 ? -7.073 10.394 14.483 1.00 84.25 185 MET A N 1
ATOM 1496 C CA . MET A 1 185 ? -7.281 8.969 14.743 1.00 84.25 185 MET A CA 1
ATOM 1497 C C . MET A 1 185 ? -8.575 8.659 15.506 1.00 84.25 185 MET A C 1
ATOM 1499 O O . MET A 1 185 ? -9.154 7.590 15.327 1.00 84.25 185 MET A O 1
ATOM 1503 N N . THR A 1 186 ? -9.041 9.567 16.366 1.00 81.62 186 THR A N 1
ATOM 1504 C CA . THR A 1 186 ? -10.180 9.317 17.268 1.00 81.62 186 THR A CA 1
ATOM 1505 C C . THR A 1 186 ? -11.434 8.820 16.536 1.00 81.62 186 THR A C 1
ATOM 1507 O O . THR A 1 186 ? -11.983 7.802 16.955 1.00 81.62 186 THR A O 1
ATOM 1510 N N . PRO A 1 187 ? -11.883 9.436 15.424 1.00 78.06 187 PRO A N 1
ATOM 1511 C CA . PRO A 1 187 ? -13.077 8.975 14.710 1.00 78.06 187 PRO A CA 1
ATOM 1512 C C . PRO A 1 187 ? -12.932 7.555 14.149 1.00 78.06 187 PRO A C 1
ATOM 1514 O O . PRO A 1 187 ? -13.902 6.800 14.119 1.00 78.06 187 PRO A O 1
ATOM 1517 N N . ILE A 1 188 ? -11.713 7.182 13.747 1.00 85.69 188 ILE A N 1
ATOM 1518 C CA . ILE A 1 188 ? -11.384 5.850 13.235 1.00 85.69 188 ILE A CA 1
ATOM 1519 C C . ILE A 1 188 ? -11.460 4.823 14.367 1.00 85.69 188 ILE A C 1
ATOM 1521 O O . ILE A 1 188 ? -12.159 3.821 14.244 1.00 85.69 188 ILE A O 1
ATOM 1525 N N . LEU A 1 189 ? -10.799 5.086 15.498 1.00 85.00 189 LEU A N 1
ATOM 1526 C CA . LEU A 1 189 ? -10.821 4.169 16.641 1.00 85.00 189 LEU A CA 1
ATOM 1527 C C . LEU A 1 189 ? -12.220 4.005 17.228 1.00 85.00 189 LEU A C 1
ATOM 1529 O O . LEU A 1 189 ? -12.577 2.899 17.619 1.00 85.00 189 LEU A O 1
ATOM 1533 N N . VAL A 1 190 ? -13.021 5.073 17.264 1.00 82.81 190 VAL A N 1
ATOM 1534 C CA . VAL A 1 190 ? -14.418 5.000 17.713 1.00 82.81 190 VAL A CA 1
ATOM 1535 C C . VAL A 1 190 ? -15.228 4.067 16.816 1.00 82.81 190 VAL A C 1
ATOM 1537 O O . VAL A 1 190 ? -16.004 3.268 17.332 1.00 82.81 190 VAL A O 1
ATOM 1540 N N . GLU A 1 191 ? -15.036 4.112 15.497 1.00 82.25 191 GLU A N 1
ATOM 1541 C CA . GLU A 1 191 ? -15.717 3.197 14.579 1.00 82.25 191 GLU A CA 1
ATOM 1542 C C . GLU A 1 191 ? -15.266 1.745 14.766 1.00 82.25 191 GLU A C 1
ATOM 1544 O O . GLU A 1 191 ? -16.102 0.847 14.878 1.00 82.25 191 GLU A O 1
ATOM 1549 N N . LEU A 1 192 ? -13.956 1.508 14.851 1.00 83.19 192 LEU A N 1
ATOM 1550 C CA . LEU A 1 192 ? -13.418 0.165 15.078 1.00 83.19 192 LEU A CA 1
ATOM 1551 C C . LEU A 1 192 ? -13.900 -0.407 16.422 1.00 83.19 192 LEU A C 1
ATOM 1553 O O . LEU A 1 192 ? -14.354 -1.550 16.487 1.00 83.19 192 LEU A O 1
ATOM 1557 N N . ALA A 1 193 ? -13.899 0.410 17.478 1.00 81.88 193 ALA A N 1
ATOM 1558 C CA . ALA A 1 193 ? -14.434 0.044 18.785 1.00 81.88 193 ALA A CA 1
ATOM 1559 C C . ALA A 1 193 ? -15.947 -0.202 18.733 1.00 81.88 193 ALA A C 1
ATOM 1561 O O . ALA A 1 193 ? -16.432 -1.150 19.344 1.00 81.88 193 ALA A O 1
ATOM 1562 N N . ARG A 1 194 ? -16.709 0.590 17.967 1.00 80.19 194 ARG A N 1
ATOM 1563 C CA . ARG A 1 194 ? -18.151 0.382 17.777 1.00 80.19 194 ARG A CA 1
ATOM 1564 C C . ARG A 1 194 ? -18.439 -0.990 17.168 1.00 80.19 194 ARG A C 1
ATOM 1566 O O . ARG A 1 194 ? -19.337 -1.669 17.654 1.00 80.19 194 ARG A O 1
ATOM 1573 N N . ARG A 1 195 ? -17.670 -1.425 16.164 1.00 75.38 195 ARG A N 1
ATOM 1574 C CA . ARG A 1 195 ? -17.804 -2.768 15.557 1.00 75.38 195 ARG A CA 1
ATOM 1575 C C . ARG A 1 195 ? -17.480 -3.903 16.531 1.00 75.38 195 ARG A C 1
ATOM 1577 O O . ARG A 1 195 ? -18.003 -5.003 16.377 1.00 75.38 195 ARG A O 1
ATOM 1584 N N . PHE A 1 196 ? -16.631 -3.642 17.523 1.00 72.69 196 PHE A N 1
ATOM 1585 C CA . PHE A 1 196 ? -16.312 -4.598 18.582 1.00 72.69 196 PHE A CA 1
ATOM 1586 C C . PHE A 1 196 ? -17.395 -4.642 19.671 1.00 72.69 196 PHE A C 1
ATOM 1588 O O . PHE A 1 196 ? -17.815 -5.716 20.095 1.00 72.69 196 PHE A O 1
ATOM 1595 N N . LEU A 1 197 ? -17.867 -3.470 20.107 1.00 71.81 197 LEU A N 1
ATOM 1596 C CA . LEU A 1 197 ? -18.837 -3.313 21.195 1.00 71.81 197 LEU A CA 1
ATOM 1597 C C . LEU A 1 197 ? -20.268 -3.669 20.777 1.00 71.81 197 LEU A C 1
ATOM 1599 O O . LEU A 1 197 ? -21.044 -4.162 21.595 1.00 71.81 197 LEU A O 1
ATOM 1603 N N . PHE A 1 198 ? -20.626 -3.436 19.513 1.00 74.44 198 PHE A N 1
ATOM 1604 C CA . PHE A 1 198 ? -21.967 -3.671 18.990 1.00 74.44 198 PHE A CA 1
ATOM 1605 C C . PHE A 1 198 ? -21.913 -4.691 17.853 1.00 74.44 198 PHE A C 1
ATOM 1607 O O . PHE A 1 198 ? -21.244 -4.482 16.843 1.00 74.44 198 PHE A O 1
ATOM 1614 N N . LYS A 1 199 ? -22.650 -5.802 18.002 1.00 58.59 199 LYS A N 1
ATOM 1615 C CA . LYS A 1 199 ? -22.813 -6.796 16.933 1.00 58.59 199 LYS A CA 1
ATOM 1616 C C . LYS A 1 199 ? -23.458 -6.135 15.717 1.00 58.59 199 LYS A C 1
ATOM 1618 O O . LYS A 1 199 ? -24.648 -5.833 15.736 1.00 58.59 199 LYS A O 1
ATOM 1623 N N . MET A 1 200 ? -22.683 -5.979 14.653 1.00 56.66 200 MET A N 1
ATOM 1624 C CA . MET A 1 200 ? -23.226 -5.781 13.317 1.00 56.66 200 MET A CA 1
ATOM 1625 C C . MET A 1 200 ? -23.869 -7.096 12.875 1.00 56.66 200 MET A C 1
ATOM 1627 O O . MET A 1 200 ? -23.219 -8.143 12.892 1.00 56.66 200 MET A O 1
ATOM 1631 N N . THR A 1 201 ? -25.155 -7.073 12.535 1.00 49.59 201 THR A N 1
ATOM 1632 C CA . THR A 1 201 ? -25.787 -8.171 11.800 1.00 49.59 201 THR A CA 1
ATOM 1633 C C . THR A 1 201 ? -25.188 -8.173 10.401 1.00 49.59 201 THR A C 1
ATOM 1635 O O . THR A 1 201 ? -25.558 -7.351 9.569 1.00 49.59 201 THR A O 1
ATOM 1638 N N . TYR A 1 202 ? -24.194 -9.027 10.176 1.00 50.00 202 TYR A N 1
ATOM 1639 C CA . TYR A 1 202 ? -23.688 -9.306 8.840 1.00 50.00 202 TYR A CA 1
ATOM 1640 C C . TYR A 1 202 ? -24.724 -10.199 8.155 1.00 50.00 202 TYR A C 1
ATOM 1642 O O . TYR A 1 202 ? -24.963 -11.311 8.630 1.00 50.00 202 TYR A O 1
ATOM 1650 N N . ASP A 1 203 ? -25.393 -9.686 7.121 1.00 38.53 203 ASP A N 1
ATOM 1651 C CA . ASP A 1 203 ? -26.277 -10.507 6.292 1.00 38.53 203 ASP A CA 1
ATOM 1652 C C . ASP A 1 203 ? -25.445 -11.644 5.679 1.00 38.53 203 ASP A C 1
ATOM 1654 O O . ASP A 1 203 ? -24.366 -11.408 5.128 1.00 38.53 203 ASP A O 1
ATOM 1658 N N . ALA A 1 204 ? -25.918 -12.871 5.908 1.00 37.91 204 ALA A N 1
ATOM 1659 C CA . ALA A 1 204 ? -25.264 -14.129 5.555 1.00 37.91 204 ALA A CA 1
ATOM 1660 C C . ALA A 1 204 ? -25.275 -14.409 4.047 1.00 37.91 204 ALA A C 1
ATOM 1662 O O . ALA A 1 204 ? -26.270 -14.037 3.383 1.00 37.91 204 ALA A O 1
#